Protein AF-A0A530LC83-F1 (afdb_monomer_lite)

Sequence (217 aa):
FNTGLHWAYGIDGPSQGHFYVDPFTGKLTKSKSSYEHPQPHACFIQGVQDDLVNEGGIMDLWVREARLFKYGSGTGSNFSFLRGEGEKLSGGGRSSGLMSFLKIGDRAAGAIKSGGTTRRAAKMVIVDADHPDIEEFIDWKVNEEQKVASLVTGSKIVKKHLEAIMKACINCEGNGDDCFDPAVNTALKREIKAAKKDAVPENYIYRVIQFAKQGYT

Structure (mmCIF, N/CA/C/O backbone):
data_AF-A0A530LC83-F1
#
_entry.id   AF-A0A530LC83-F1
#
loop_
_atom_site.group_PDB
_atom_site.id
_atom_site.type_symbol
_atom_site.label_atom_id
_atom_site.label_alt_id
_atom_site.label_comp_id
_atom_site.label_asym_id
_atom_site.label_entity_id
_atom_site.label_seq_id
_atom_site.pdbx_PDB_ins_code
_atom_site.Cartn_x
_atom_site.Cartn_y
_atom_site.Cartn_z
_atom_site.occupancy
_atom_site.B_iso_or_equiv
_atom_site.auth_seq_id
_atom_site.auth_comp_id
_atom_site.auth_asym_id
_atom_site.auth_atom_id
_atom_site.pdbx_PDB_model_num
ATOM 1 N N . PHE A 1 1 ? 4.556 -10.301 21.042 1.00 71.50 1 PHE A N 1
ATOM 2 C CA . PHE A 1 1 ? 3.713 -9.803 22.145 1.00 71.50 1 PHE A CA 1
ATOM 3 C C . PHE A 1 1 ? 4.605 -9.189 23.203 1.00 71.50 1 PHE A C 1
ATOM 5 O O . PHE A 1 1 ? 5.734 -9.641 23.353 1.00 71.50 1 PHE A O 1
ATOM 12 N N . ASN A 1 2 ? 4.130 -8.150 23.883 1.00 79.75 2 ASN A N 1
ATOM 13 C CA . ASN A 1 2 ? 4.883 -7.406 24.898 1.00 79.75 2 ASN A CA 1
ATOM 14 C C . ASN A 1 2 ? 4.634 -7.900 26.337 1.00 79.75 2 ASN A C 1
ATOM 16 O O . ASN A 1 2 ? 5.146 -7.309 27.287 1.00 79.75 2 ASN A O 1
ATOM 20 N N . THR A 1 3 ? 3.862 -8.976 26.509 1.00 86.50 3 THR A N 1
ATOM 21 C CA . THR A 1 3 ? 3.576 -9.596 27.806 1.00 86.50 3 THR A CA 1
ATOM 22 C C . THR A 1 3 ? 4.853 -10.040 28.515 1.00 86.50 3 THR A C 1
ATOM 24 O O . THR A 1 3 ? 5.697 -10.703 27.921 1.00 86.50 3 THR A O 1
ATOM 27 N N . GLY A 1 4 ? 4.989 -9.675 29.792 1.00 87.12 4 GLY A N 1
ATOM 28 C CA . GLY A 1 4 ? 6.118 -10.077 30.636 1.00 87.12 4 GLY A CA 1
ATOM 29 C C . GLY A 1 4 ? 7.404 -9.271 30.436 1.00 87.12 4 GLY A C 1
ATOM 30 O O . GLY A 1 4 ? 8.308 -9.409 31.252 1.00 87.12 4 GLY A O 1
ATOM 31 N N . LEU A 1 5 ? 7.493 -8.392 29.426 1.00 87.81 5 LEU A N 1
ATOM 32 C CA . LEU A 1 5 ? 8.716 -7.621 29.158 1.00 87.81 5 LEU A CA 1
ATOM 33 C C . LEU A 1 5 ? 9.088 -6.664 30.299 1.00 87.81 5 LEU A C 1
ATOM 35 O O . LEU A 1 5 ? 10.261 -6.569 30.652 1.00 87.81 5 LEU A O 1
ATOM 39 N N . HIS A 1 6 ? 8.102 -5.994 30.900 1.00 90.75 6 HIS A N 1
ATOM 40 C CA . HIS A 1 6 ? 8.331 -5.133 32.062 1.00 90.75 6 HIS A CA 1
ATOM 41 C C . HIS A 1 6 ? 8.827 -5.936 33.269 1.00 90.75 6 HIS A C 1
ATOM 43 O O . HIS A 1 6 ? 9.819 -5.577 33.890 1.00 90.75 6 HIS A O 1
ATOM 49 N N . TRP A 1 7 ? 8.181 -7.066 33.564 1.00 90.62 7 TRP A N 1
ATOM 50 C CA . TRP A 1 7 ? 8.532 -7.906 34.711 1.00 90.62 7 TRP A CA 1
ATOM 51 C C . TRP A 1 7 ? 9.900 -8.588 34.559 1.00 90.62 7 TRP A C 1
ATOM 53 O O . TRP A 1 7 ? 10.677 -8.613 35.506 1.00 90.62 7 TRP A O 1
ATOM 63 N N . ALA A 1 8 ? 10.210 -9.119 33.373 1.00 92.88 8 ALA A N 1
ATOM 64 C CA . ALA A 1 8 ? 11.437 -9.879 33.135 1.00 92.88 8 ALA A CA 1
ATOM 65 C C . ALA A 1 8 ? 12.664 -8.994 32.863 1.00 92.88 8 ALA A C 1
ATOM 67 O O . ALA A 1 8 ? 13.779 -9.377 33.210 1.00 92.88 8 ALA A O 1
ATOM 68 N N . TYR A 1 9 ? 12.473 -7.838 32.219 1.00 91.75 9 TYR A N 1
ATOM 69 C CA . TYR A 1 9 ? 13.575 -7.020 31.698 1.00 91.75 9 TYR A CA 1
ATOM 70 C C . TYR A 1 9 ? 13.528 -5.552 32.137 1.00 91.75 9 TYR A C 1
ATOM 72 O O . TYR A 1 9 ? 14.392 -4.780 31.731 1.00 91.75 9 TYR A O 1
ATOM 80 N N . GLY A 1 10 ? 12.525 -5.135 32.917 1.00 91.12 10 GLY A N 1
ATOM 81 C CA . GLY A 1 10 ? 12.360 -3.735 33.323 1.00 91.12 10 GLY A CA 1
ATOM 82 C C . GLY A 1 10 ? 12.049 -2.785 32.162 1.00 91.12 10 GLY A C 1
ATOM 83 O O . GLY A 1 10 ? 12.251 -1.580 32.285 1.00 91.12 10 GLY A O 1
ATOM 84 N N . ILE A 1 11 ? 11.599 -3.307 31.013 1.00 88.56 11 ILE A N 1
ATOM 85 C CA . ILE A 1 11 ? 11.256 -2.482 29.848 1.00 88.56 11 ILE A CA 1
ATOM 86 C C . ILE A 1 11 ? 9.992 -1.685 30.160 1.00 88.56 11 ILE A C 1
ATOM 88 O O . ILE A 1 11 ? 8.954 -2.273 30.460 1.00 88.56 11 ILE A O 1
ATOM 92 N N . ASP A 1 12 ? 10.068 -0.364 30.011 1.00 89.56 12 ASP A N 1
ATOM 93 C CA . ASP A 1 12 ? 8.958 0.549 30.267 1.00 89.56 12 ASP A CA 1
ATOM 94 C C . ASP A 1 12 ? 8.846 1.654 29.193 1.00 89.56 12 ASP A C 1
ATOM 96 O O . ASP A 1 12 ? 9.698 1.804 28.314 1.00 89.56 12 ASP A O 1
ATOM 100 N N . GLY A 1 13 ? 7.752 2.413 29.219 1.00 87.25 13 GLY A N 1
ATOM 101 C CA . GLY A 1 13 ? 7.520 3.552 28.342 1.00 87.25 13 GLY A CA 1
ATOM 102 C C . GLY A 1 13 ? 6.237 4.309 28.691 1.00 87.25 13 GLY A C 1
ATOM 103 O O . GLY A 1 13 ? 5.359 3.766 29.363 1.00 87.25 13 GLY A O 1
ATOM 104 N N . PRO A 1 14 ? 6.076 5.549 28.197 1.00 89.44 14 PRO A N 1
ATOM 105 C CA . PRO A 1 14 ? 4.926 6.386 28.532 1.00 89.44 14 PRO A CA 1
ATOM 106 C C . PRO A 1 14 ? 3.614 5.757 28.058 1.00 89.44 14 PRO A C 1
ATOM 108 O O . PRO A 1 14 ? 3.591 5.055 27.043 1.00 89.44 14 PRO A O 1
ATOM 111 N N . SER A 1 15 ? 2.507 6.055 28.742 1.00 87.44 15 SER A N 1
ATOM 112 C CA . SER A 1 15 ? 1.160 5.669 28.307 1.00 87.44 15 SER A CA 1
ATOM 113 C C . SER A 1 15 ? 0.895 6.040 26.845 1.00 87.44 15 SER A C 1
ATOM 115 O O . SER A 1 15 ? 1.196 7.145 26.397 1.00 87.44 15 SER A O 1
ATOM 117 N N . GLN A 1 16 ? 0.286 5.117 26.102 1.00 82.94 16 GLN A N 1
ATOM 118 C CA . GLN A 1 16 ? -0.086 5.297 24.691 1.00 82.94 16 GLN A CA 1
ATOM 119 C C . GLN A 1 16 ? -1.607 5.224 24.486 1.00 82.94 16 GLN A C 1
ATOM 121 O O . GLN A 1 16 ? -2.083 4.942 23.389 1.00 82.94 16 GLN A O 1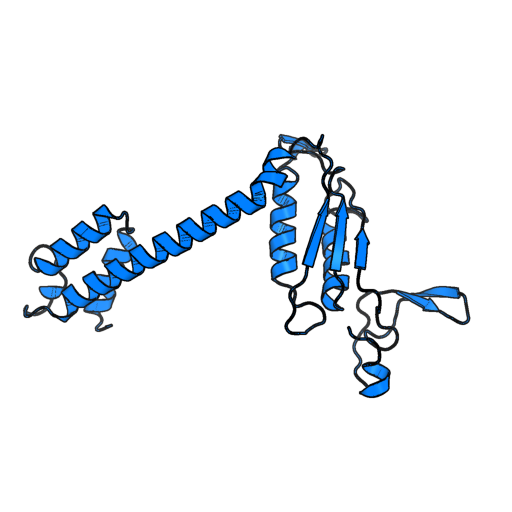
ATOM 126 N N . GLY A 1 17 ? -2.376 5.456 25.557 1.00 81.75 17 GLY A N 1
ATOM 127 C CA . GLY A 1 17 ? -3.837 5.518 25.487 1.00 81.75 17 GLY A CA 1
ATOM 128 C C . GLY A 1 17 ? -4.548 4.164 25.471 1.00 81.75 17 GLY A C 1
ATOM 129 O O . GLY A 1 17 ? -5.650 4.086 24.942 1.00 81.75 17 GLY A O 1
ATOM 130 N N . HIS A 1 18 ? -3.941 3.115 26.032 1.00 83.12 18 HIS A N 1
ATOM 131 C CA . HIS A 1 18 ? -4.631 1.852 26.307 1.00 83.12 18 HIS A CA 1
ATOM 132 C C . HIS A 1 18 ? -5.141 1.813 27.753 1.00 83.12 18 HIS A C 1
ATOM 134 O O . HIS A 1 18 ? -4.667 2.542 28.633 1.00 83.12 18 HIS A O 1
ATOM 140 N N . PHE A 1 19 ? -6.131 0.956 27.970 1.00 87.69 19 PHE A N 1
ATOM 141 C CA . PHE A 1 19 ? -6.829 0.792 29.234 1.00 87.69 19 PHE A CA 1
ATOM 142 C C . PHE A 1 19 ? -6.709 -0.653 29.704 1.00 87.69 19 PHE A C 1
ATOM 144 O O . PHE A 1 19 ? -6.559 -1.568 28.894 1.00 87.69 19 PHE A O 1
ATOM 151 N N . TYR A 1 20 ? -6.803 -0.841 31.012 1.00 89.62 20 TYR A N 1
ATOM 152 C CA . TYR A 1 20 ? -6.914 -2.141 31.654 1.00 89.62 20 TYR A CA 1
ATOM 153 C C . TYR A 1 20 ? -8.034 -2.081 32.692 1.00 89.62 20 TYR A C 1
ATOM 155 O O . TYR A 1 20 ? -8.427 -1.002 33.139 1.00 89.62 20 TYR A O 1
ATOM 163 N N . VAL A 1 21 ? -8.579 -3.236 33.055 1.00 91.19 21 VAL A N 1
ATOM 164 C CA . VAL A 1 21 ? -9.499 -3.327 34.189 1.00 91.19 21 VAL A CA 1
ATOM 165 C C . VAL A 1 21 ? -8.649 -3.533 35.431 1.00 91.19 21 VAL A C 1
ATOM 167 O O . VAL A 1 21 ? -7.901 -4.507 35.511 1.00 91.19 21 VAL A O 1
ATOM 170 N N . ASP A 1 22 ? -8.728 -2.597 36.372 1.00 90.62 22 ASP A N 1
ATOM 171 C CA . ASP A 1 22 ? -8.019 -2.714 37.639 1.00 90.62 22 ASP A CA 1
ATOM 172 C C . ASP A 1 22 ? -8.558 -3.937 38.409 1.00 90.62 22 ASP A C 1
ATOM 174 O O . ASP A 1 22 ? -9.767 -4.019 38.644 1.00 90.62 22 ASP A O 1
ATOM 178 N N . PRO A 1 23 ? -7.703 -4.907 38.782 1.00 90.38 23 PRO A N 1
ATOM 179 C CA . PRO A 1 23 ? -8.161 -6.188 39.315 1.00 90.38 23 PRO A CA 1
ATOM 180 C C . PRO A 1 23 ? -8.753 -6.086 40.727 1.00 90.38 23 PRO A C 1
ATOM 182 O O . PRO A 1 23 ? -9.439 -7.009 41.158 1.00 90.38 23 PRO A O 1
ATOM 185 N N . PHE A 1 24 ? -8.511 -4.988 41.448 1.00 94.44 24 PHE A N 1
ATOM 186 C CA . PHE A 1 24 ? -9.003 -4.791 42.812 1.00 94.44 24 PHE A CA 1
ATOM 187 C C . PHE A 1 24 ? -10.311 -4.001 42.839 1.00 94.44 24 PHE A C 1
ATOM 189 O O . PHE A 1 24 ? -11.187 -4.263 43.659 1.00 94.44 24 PHE A O 1
ATOM 196 N N . THR A 1 25 ? -10.453 -3.026 41.942 1.00 95.94 25 THR A N 1
ATOM 197 C CA . THR A 1 25 ? -11.610 -2.122 41.896 1.00 95.94 25 THR A CA 1
ATOM 198 C C . THR A 1 25 ? -12.609 -2.468 40.795 1.00 95.94 25 THR A C 1
ATOM 200 O O . THR A 1 25 ? -13.727 -1.956 40.814 1.00 95.94 25 THR A O 1
ATOM 203 N N . GLY A 1 26 ? -12.216 -3.283 39.811 1.00 94.69 26 GLY A N 1
ATOM 204 C CA . GLY A 1 26 ? -13.023 -3.612 38.634 1.00 94.69 26 GLY A CA 1
ATOM 205 C C . GLY A 1 26 ? -13.240 -2.436 37.676 1.00 94.69 26 GLY A C 1
ATOM 206 O O . GLY A 1 26 ? -14.038 -2.538 36.745 1.00 94.69 26 GLY A O 1
ATOM 207 N N . LYS A 1 27 ? -12.565 -1.299 37.888 1.00 95.56 27 LYS A N 1
ATOM 208 C CA . LYS A 1 27 ? -12.758 -0.087 37.085 1.00 95.56 27 LYS A CA 1
ATOM 209 C C . LYS A 1 27 ? -11.843 -0.079 35.868 1.00 95.56 27 LYS A C 1
ATOM 211 O O . LYS A 1 27 ? -10.647 -0.360 35.968 1.00 95.56 27 LYS A O 1
ATOM 216 N N . LEU A 1 28 ? -12.402 0.320 34.725 1.00 93.69 28 LEU A N 1
ATOM 217 C CA . LEU A 1 28 ? -11.626 0.610 33.525 1.00 93.69 28 LEU A CA 1
ATOM 218 C C . LEU A 1 28 ? -10.707 1.805 33.804 1.00 93.69 28 LEU A C 1
ATOM 220 O O . LEU A 1 28 ? -11.168 2.925 34.016 1.00 93.69 28 LEU A O 1
ATOM 224 N N . THR A 1 29 ? -9.406 1.554 33.803 1.00 93.12 29 THR A N 1
ATOM 225 C CA . THR A 1 29 ? -8.381 2.522 34.182 1.00 93.12 29 THR A CA 1
ATOM 226 C C . THR A 1 29 ? -7.417 2.719 33.024 1.00 93.12 29 THR A C 1
ATOM 228 O O . THR A 1 29 ? -6.998 1.769 32.359 1.00 93.12 29 THR A O 1
ATOM 231 N N . LYS A 1 30 ? -7.063 3.976 32.749 1.00 90.31 30 LYS A N 1
ATOM 232 C CA . LYS A 1 30 ? -6.050 4.297 31.742 1.00 90.31 30 LYS A CA 1
ATOM 233 C C . LYS A 1 30 ? -4.683 3.875 32.269 1.00 90.31 30 LYS A C 1
ATOM 235 O O . LYS A 1 30 ? -4.286 4.302 33.352 1.00 90.31 30 LYS A O 1
ATOM 240 N N . SER A 1 31 ? -3.952 3.078 31.496 1.00 89.75 31 SER A N 1
ATOM 241 C CA . SER A 1 31 ? -2.608 2.665 31.894 1.00 89.75 31 SER A CA 1
ATOM 242 C C . SER A 1 31 ? -1.667 3.865 31.954 1.00 89.75 31 SER A C 1
ATOM 244 O O . SER A 1 31 ? -1.717 4.741 31.084 1.00 89.75 31 SER A O 1
ATOM 246 N N . LYS A 1 32 ? -0.794 3.906 32.964 1.00 90.62 32 LYS A N 1
ATOM 247 C CA . LYS A 1 32 ? 0.274 4.914 33.091 1.00 90.62 32 LYS A CA 1
ATOM 248 C C . LYS A 1 32 ? 1.525 4.524 32.291 1.00 90.62 32 LYS A C 1
ATOM 250 O O . LYS A 1 32 ? 2.232 5.410 31.814 1.00 90.62 32 LYS A O 1
ATOM 255 N N . SER A 1 33 ? 1.725 3.223 32.083 1.00 89.31 33 SER A N 1
ATOM 256 C CA . SER A 1 33 ? 2.877 2.604 31.418 1.00 89.31 33 SER A CA 1
ATOM 257 C C . SER A 1 33 ? 2.462 1.860 30.140 1.00 89.31 33 SER A C 1
ATOM 259 O O . SER A 1 33 ? 1.333 1.399 30.006 1.00 89.31 33 SER A O 1
ATOM 261 N N . SER A 1 34 ? 3.379 1.727 29.181 1.00 87.25 34 SER A N 1
ATOM 262 C CA . SER A 1 34 ? 3.206 0.900 27.976 1.00 87.25 34 SER A CA 1
ATOM 263 C C . SER A 1 34 ? 3.385 -0.607 28.177 1.00 87.25 34 SER A C 1
ATOM 265 O O . SER A 1 34 ? 3.012 -1.370 27.283 1.00 87.25 34 SER A O 1
ATOM 267 N N . TYR A 1 35 ? 3.985 -1.036 29.287 1.00 88.56 35 TYR A N 1
ATOM 268 C CA . TYR A 1 35 ? 4.476 -2.409 29.440 1.00 88.56 35 TYR A CA 1
ATOM 269 C C . TYR A 1 35 ? 4.117 -3.062 30.776 1.00 88.56 35 TYR A C 1
ATOM 271 O O . TYR A 1 35 ? 4.167 -4.288 30.855 1.00 88.56 35 TYR A O 1
ATOM 279 N N . GLU A 1 36 ? 3.726 -2.287 31.791 1.00 89.50 36 GLU A N 1
ATOM 280 C CA . GLU A 1 36 ? 3.281 -2.812 33.090 1.00 89.50 36 GLU A CA 1
ATOM 281 C C . GLU A 1 36 ? 1.953 -3.581 32.973 1.00 89.50 36 GLU A C 1
ATOM 283 O O . GLU A 1 36 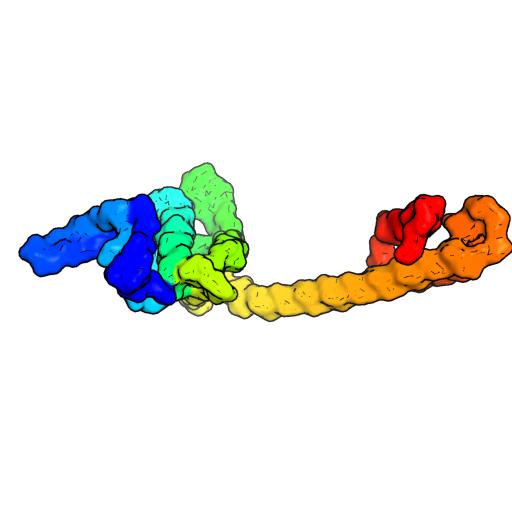? 1.810 -4.679 33.508 1.00 89.50 36 GLU A O 1
ATOM 288 N N . HIS A 1 37 ? 1.019 -3.053 32.175 1.00 88.19 37 HIS A N 1
ATOM 289 C CA . HIS A 1 37 ? -0.250 -3.699 31.824 1.00 88.19 37 HIS A CA 1
ATOM 290 C C . HIS A 1 37 ? -0.340 -3.904 30.304 1.00 88.19 37 HIS A C 1
ATOM 292 O O . HIS A 1 37 ? -1.087 -3.202 29.616 1.00 88.19 37 HIS A O 1
ATOM 298 N N . PRO A 1 38 ? 0.461 -4.833 29.750 1.00 84.06 38 PRO A N 1
ATOM 299 C CA . PRO A 1 38 ? 0.554 -5.037 28.314 1.00 84.06 38 PRO A CA 1
ATOM 300 C C . PRO A 1 38 ? -0.747 -5.626 27.771 1.00 84.06 38 PRO A C 1
ATOM 302 O O . PRO A 1 38 ? -1.508 -6.260 28.496 1.00 84.06 38 PRO A O 1
ATOM 305 N N . GLN A 1 39 ? -0.977 -5.461 26.472 1.00 81.56 39 GLN A N 1
ATOM 306 C CA . GLN A 1 39 ? -2.133 -6.011 25.775 1.00 81.56 39 GLN A CA 1
ATOM 307 C C . GLN A 1 39 ? -1.783 -7.438 25.278 1.00 81.56 39 GLN A C 1
ATOM 309 O O . GLN A 1 39 ? -0.930 -7.568 24.403 1.00 81.56 39 GLN A O 1
ATOM 314 N N . PRO A 1 40 ? -2.388 -8.520 25.821 1.00 84.94 40 PRO A N 1
ATOM 315 C CA . PRO A 1 40 ? -1.966 -9.897 25.518 1.00 84.94 40 PRO A CA 1
ATOM 316 C C . PRO A 1 40 ? -2.812 -10.607 24.443 1.00 84.94 40 PRO A C 1
ATOM 318 O O . PRO A 1 40 ? -2.508 -11.734 24.064 1.00 84.94 40 PRO A O 1
ATOM 321 N N . HIS A 1 41 ? -3.899 -9.995 23.974 1.00 87.19 41 HIS A N 1
ATOM 322 C CA . HIS A 1 41 ? -4.847 -10.609 23.038 1.00 87.19 41 HIS A CA 1
ATOM 323 C C . HIS A 1 41 ? -4.396 -10.401 21.595 1.00 87.19 41 HIS A C 1
ATOM 325 O O . HIS A 1 41 ? -4.124 -9.274 21.195 1.00 87.19 41 HIS A O 1
ATOM 331 N N . ALA A 1 42 ? -4.395 -11.468 20.802 1.00 87.69 42 ALA A N 1
ATOM 332 C CA . ALA A 1 42 ? -3.910 -11.432 19.427 1.00 87.69 42 ALA A CA 1
ATOM 333 C C . ALA A 1 42 ? -4.902 -10.837 18.416 1.00 87.69 42 ALA A C 1
ATOM 335 O O . ALA A 1 42 ? -4.467 -10.259 17.422 1.00 87.69 42 ALA A O 1
ATOM 336 N N . CYS A 1 43 ? -6.208 -10.999 18.641 1.00 92.44 43 CYS A N 1
ATOM 337 C CA . CYS A 1 43 ? -7.243 -10.721 17.644 1.00 92.44 43 CYS A CA 1
ATOM 338 C C . CYS A 1 43 ? -8.256 -9.705 18.165 1.00 92.44 43 CYS A C 1
ATOM 340 O O . CYS A 1 43 ? -8.751 -9.842 19.283 1.00 92.44 43 CYS A O 1
ATOM 342 N N . PHE A 1 44 ? -8.603 -8.735 17.322 1.00 93.00 44 PHE A N 1
ATOM 343 C CA . PHE A 1 44 ? -9.604 -7.717 17.617 1.00 93.00 44 PHE A CA 1
ATOM 344 C C . PHE A 1 44 ? -10.583 -7.561 16.466 1.00 93.00 44 PHE A C 1
ATOM 346 O O . PHE A 1 44 ? -10.169 -7.450 15.316 1.00 93.00 44 PHE A O 1
ATOM 353 N N . ILE A 1 45 ? -11.872 -7.501 16.789 1.00 94.50 45 ILE A N 1
ATOM 354 C CA . ILE A 1 45 ? -12.933 -7.174 15.838 1.00 94.50 45 ILE A CA 1
ATOM 355 C C . ILE A 1 45 ? -13.429 -5.774 16.185 1.00 94.50 45 ILE A C 1
ATOM 357 O O . ILE A 1 45 ? -13.786 -5.505 17.331 1.00 94.50 45 ILE A O 1
ATOM 361 N N . GLN A 1 46 ? -13.403 -4.872 15.212 1.00 93.31 46 GLN A N 1
ATOM 362 C CA . GLN A 1 46 ? -13.750 -3.469 15.393 1.00 93.31 46 GLN A CA 1
ATOM 363 C C . GLN A 1 46 ? -14.871 -3.059 14.443 1.00 93.31 46 GLN A C 1
ATOM 365 O O . GLN A 1 46 ? -14.892 -3.468 13.284 1.00 93.31 46 GLN A O 1
ATOM 370 N N . GLY A 1 47 ? -15.775 -2.217 14.939 1.00 92.56 47 GLY A N 1
ATOM 371 C CA . GLY A 1 47 ? -16.763 -1.523 14.118 1.00 92.56 47 GLY A CA 1
ATOM 372 C C . GLY A 1 47 ? -16.236 -0.189 13.588 1.00 92.56 47 GLY A C 1
ATOM 373 O O . GLY A 1 47 ? -15.372 0.447 14.216 1.00 92.56 47 GLY A O 1
ATOM 374 N N . VAL A 1 48 ? -16.795 0.220 12.453 1.00 96.12 48 VAL A N 1
ATOM 375 C CA . VAL A 1 48 ? -16.626 1.539 11.842 1.00 96.12 48 VAL A CA 1
ATOM 376 C C . VAL A 1 48 ? -17.990 2.081 11.434 1.00 96.12 48 VAL A C 1
ATOM 378 O O . VAL A 1 48 ? -18.840 1.336 10.950 1.00 96.12 48 VAL A O 1
ATOM 381 N N . GLN A 1 49 ? -18.200 3.365 11.687 1.00 96.31 49 GLN A N 1
ATOM 382 C CA . GLN A 1 49 ? -19.373 4.110 11.251 1.00 96.31 49 GLN A CA 1
ATOM 383 C C . GLN A 1 49 ? -19.054 4.881 9.969 1.00 96.31 49 GLN A C 1
ATOM 385 O O . GLN A 1 49 ? -17.894 5.211 9.713 1.00 96.31 49 GLN A O 1
ATOM 390 N N . ASP A 1 50 ? -20.089 5.205 9.194 1.00 96.38 50 ASP A N 1
ATOM 391 C CA . ASP A 1 50 ? -20.003 6.049 7.996 1.00 96.38 50 ASP A CA 1
ATOM 392 C C . ASP A 1 50 ? -19.828 7.537 8.342 1.00 96.38 50 ASP A C 1
ATOM 394 O O . ASP A 1 50 ? -20.645 8.405 8.029 1.00 96.38 50 ASP A O 1
ATOM 398 N N . ASP A 1 51 ? -18.731 7.805 9.043 1.00 95.50 51 ASP A N 1
ATOM 399 C CA . ASP A 1 51 ? -18.272 9.108 9.493 1.00 95.50 51 ASP A CA 1
ATOM 400 C C . ASP A 1 51 ? -16.755 9.196 9.302 1.00 95.50 51 ASP A C 1
ATOM 402 O O . ASP A 1 51 ? -16.022 8.233 9.532 1.00 95.50 51 ASP A O 1
ATOM 406 N N . LEU A 1 52 ? -16.258 10.353 8.870 1.00 94.19 52 LEU A N 1
ATOM 407 C CA . LEU A 1 52 ? -14.842 10.511 8.573 1.00 94.19 52 LEU A CA 1
ATOM 408 C C . LEU A 1 52 ? -13.974 10.632 9.835 1.00 94.19 52 LEU A C 1
ATOM 410 O O . LEU A 1 52 ? -12.943 9.966 9.916 1.00 94.19 52 LEU A O 1
ATOM 414 N N . VAL A 1 53 ? -14.339 11.495 10.790 1.00 94.69 53 VAL A N 1
ATOM 415 C CA . VAL A 1 53 ? -13.417 11.980 11.844 1.00 94.69 53 VAL A CA 1
ATOM 416 C C . VAL A 1 53 ? -13.942 11.853 13.270 1.00 94.69 53 VAL A C 1
ATOM 418 O O . VAL A 1 53 ? -13.150 11.990 14.203 1.00 94.69 53 VAL A O 1
ATOM 421 N N . ASN A 1 54 ? -15.237 11.609 13.460 1.00 94.56 54 ASN A N 1
ATOM 422 C CA . ASN A 1 54 ? -15.815 11.456 14.789 1.00 94.56 54 ASN A CA 1
ATOM 423 C C . ASN A 1 54 ? -15.450 10.097 15.406 1.00 94.56 54 ASN A C 1
ATOM 425 O O . ASN A 1 54 ? -14.906 9.202 14.751 1.00 94.56 54 ASN A O 1
ATOM 429 N N . GLU A 1 55 ? -15.733 9.951 16.700 1.00 93.69 55 GLU A 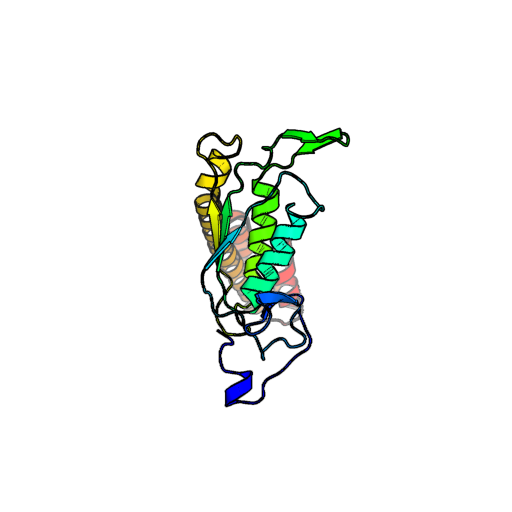N 1
ATOM 430 C CA . GLU A 1 55 ? -15.508 8.704 17.430 1.00 93.69 55 GLU A CA 1
ATOM 431 C C . GLU A 1 55 ? -16.248 7.538 16.759 1.00 93.69 55 GLU A C 1
ATOM 433 O O . GLU A 1 55 ? -17.428 7.642 16.434 1.00 93.69 55 GLU A O 1
ATOM 438 N N . GLY A 1 56 ? -15.545 6.428 16.520 1.00 93.31 56 GLY A N 1
ATOM 439 C CA . GLY A 1 56 ? -16.097 5.293 15.779 1.00 93.31 56 GLY A CA 1
ATOM 440 C C . GLY A 1 56 ? -16.072 5.442 14.252 1.00 93.31 56 GLY A C 1
ATOM 441 O O . GLY A 1 56 ? -16.344 4.456 13.567 1.00 93.31 56 GLY A O 1
ATOM 442 N N . GLY A 1 57 ? -15.694 6.605 13.716 1.00 96.38 57 GLY A N 1
ATOM 443 C CA . GLY A 1 57 ? -15.514 6.847 12.284 1.00 96.38 57 GLY A CA 1
ATOM 444 C C . GLY A 1 57 ? -14.239 6.229 11.694 1.00 96.38 57 GLY A C 1
ATOM 445 O O . GLY A 1 57 ? -13.483 5.509 12.358 1.00 96.38 57 GLY A O 1
ATOM 446 N N . ILE A 1 58 ? -13.982 6.527 10.420 1.00 96.44 58 ILE A N 1
ATOM 447 C CA . ILE A 1 58 ? -12.909 5.939 9.604 1.00 96.44 58 ILE A CA 1
ATOM 448 C C . ILE A 1 58 ? -11.521 6.301 10.148 1.00 96.44 58 ILE A C 1
ATOM 450 O O . ILE A 1 58 ? -10.684 5.418 10.348 1.00 96.44 58 ILE A O 1
ATOM 454 N N . MET A 1 59 ? -11.262 7.583 10.420 1.00 95.69 59 MET A N 1
ATOM 455 C CA . MET A 1 59 ? -9.948 8.020 10.909 1.00 95.69 59 MET A CA 1
ATOM 456 C C . MET A 1 59 ? -9.694 7.551 12.344 1.00 95.69 59 MET A C 1
ATOM 458 O O . MET A 1 59 ? -8.575 7.155 12.678 1.00 95.69 59 MET A O 1
ATOM 462 N N . ASP A 1 60 ? -10.733 7.529 13.183 1.00 95.31 60 ASP A N 1
ATOM 463 C CA . ASP A 1 60 ? -10.637 6.976 14.533 1.00 95.31 60 ASP A CA 1
ATOM 464 C C . ASP A 1 60 ? -10.346 5.466 14.506 1.00 95.31 60 ASP A C 1
ATOM 466 O O . ASP A 1 60 ? -9.488 4.993 15.257 1.00 95.31 60 ASP A O 1
ATOM 470 N N . LEU A 1 61 ? -10.972 4.702 13.596 1.00 95.12 61 LEU A N 1
ATOM 471 C CA . LEU A 1 61 ? -10.629 3.293 13.390 1.00 95.12 61 LEU A CA 1
ATOM 472 C C . LEU A 1 61 ? -9.124 3.131 13.155 1.00 95.12 61 LEU A C 1
ATOM 474 O O . LEU A 1 61 ? -8.501 2.326 13.841 1.00 95.12 61 LEU A O 1
ATOM 478 N N . TRP A 1 62 ? -8.516 3.908 12.260 1.00 94.25 62 TRP A N 1
ATOM 479 C CA . TRP A 1 62 ? -7.087 3.759 11.963 1.00 94.25 62 TRP A CA 1
ATOM 480 C C . TRP A 1 62 ? -6.192 4.110 13.150 1.00 94.25 62 TRP A C 1
ATOM 482 O O . TRP A 1 62 ? -5.176 3.449 13.367 1.00 94.25 62 TRP A O 1
ATOM 492 N N . VAL A 1 63 ? -6.574 5.101 13.962 1.00 92.50 63 VAL A N 1
ATOM 493 C CA . VAL A 1 63 ? -5.872 5.408 15.217 1.00 92.50 63 VAL A CA 1
ATOM 494 C C . VAL A 1 63 ? -5.964 4.227 16.186 1.00 92.50 63 VAL A C 1
ATOM 496 O O . VAL A 1 63 ? -4.953 3.837 16.782 1.00 92.50 63 VAL A O 1
ATOM 499 N N . ARG A 1 64 ? -7.154 3.630 16.337 1.00 91.81 64 ARG A N 1
ATOM 500 C CA . ARG A 1 64 ? -7.365 2.445 17.180 1.00 91.81 64 ARG A CA 1
ATOM 501 C C . ARG A 1 64 ? -6.551 1.249 16.671 1.00 91.81 64 ARG A C 1
ATOM 503 O O . ARG A 1 64 ? -5.835 0.631 17.456 1.00 91.81 64 ARG A O 1
ATOM 510 N N . GLU A 1 65 ? -6.583 0.972 15.372 1.00 92.94 65 GLU A N 1
ATOM 511 C CA . GLU A 1 65 ? -5.838 -0.123 14.743 1.00 92.94 65 GLU A CA 1
ATOM 512 C C . GLU A 1 65 ? -4.324 0.057 14.857 1.00 92.94 65 GLU A C 1
ATOM 514 O O . GLU A 1 65 ? -3.617 -0.885 15.210 1.00 92.94 65 GLU A O 1
ATOM 519 N N . ALA A 1 66 ? -3.810 1.273 14.653 1.00 91.25 66 ALA A N 1
ATOM 520 C CA . ALA A 1 66 ? -2.385 1.555 14.786 1.00 91.25 66 ALA A CA 1
ATOM 521 C C . ALA A 1 66 ? -1.860 1.239 16.195 1.00 91.25 66 ALA A C 1
ATOM 523 O O . ALA A 1 66 ? -0.759 0.698 16.341 1.00 91.25 66 ALA A O 1
ATOM 524 N N . ARG A 1 67 ? -2.657 1.521 17.238 1.00 88.94 67 ARG A N 1
ATOM 525 C CA . ARG A 1 67 ? -2.323 1.136 18.619 1.00 88.94 67 ARG A CA 1
ATOM 526 C C . ARG A 1 67 ? -2.264 -0.384 18.773 1.00 88.94 67 ARG A C 1
ATOM 528 O O . ARG A 1 67 ? -1.326 -0.880 19.388 1.00 88.94 67 ARG A O 1
ATOM 535 N N . LEU A 1 68 ? -3.213 -1.120 18.198 1.00 90.12 68 LEU A N 1
ATOM 536 C CA . LEU A 1 68 ? -3.241 -2.585 18.263 1.00 90.12 68 LEU A CA 1
ATOM 537 C C . LEU A 1 68 ? -2.063 -3.217 17.509 1.00 90.12 68 LEU A C 1
ATOM 539 O O . LEU A 1 68 ? -1.350 -4.057 18.063 1.00 90.12 68 LEU A O 1
ATOM 543 N N . PHE A 1 69 ? -1.785 -2.746 16.292 1.00 90.50 69 PHE A N 1
ATOM 544 C CA . PHE A 1 69 ? -0.643 -3.198 15.503 1.00 90.50 69 PHE A CA 1
ATOM 545 C C . PHE A 1 69 ? 0.679 -2.934 16.226 1.00 90.50 69 PHE A C 1
ATOM 547 O O . PHE A 1 69 ? 1.522 -3.828 16.303 1.00 90.50 69 PHE A O 1
ATOM 554 N N . LYS A 1 70 ? 0.857 -1.751 16.831 1.00 86.56 70 LYS A N 1
ATOM 555 C CA . LYS A 1 70 ? 2.067 -1.406 17.596 1.00 86.56 70 LYS A CA 1
ATOM 556 C C . LYS A 1 70 ? 2.414 -2.454 18.658 1.00 86.56 70 LYS A C 1
ATOM 558 O O . LYS A 1 70 ? 3.597 -2.718 18.857 1.00 86.56 70 LYS A O 1
ATOM 563 N N . TYR A 1 71 ? 1.418 -3.074 19.291 1.00 84.31 71 TYR A N 1
ATOM 564 C CA . TYR A 1 71 ? 1.624 -4.067 20.353 1.00 84.31 71 TYR A CA 1
ATOM 565 C C . TYR A 1 71 ? 1.558 -5.530 19.894 1.00 84.31 71 TYR A C 1
ATOM 567 O O . TYR A 1 71 ? 1.785 -6.438 20.694 1.00 84.31 71 TYR A O 1
ATOM 575 N N . GLY A 1 72 ? 1.397 -5.772 18.591 1.00 87.38 72 GLY A N 1
ATOM 576 C CA . GLY A 1 72 ? 1.547 -7.106 18.005 1.00 87.38 72 GLY A CA 1
ATOM 577 C C . GLY A 1 72 ? 0.243 -7.779 17.595 1.00 87.38 72 GLY A C 1
ATOM 578 O O . GLY A 1 72 ? 0.272 -8.956 17.233 1.00 87.38 72 GLY A O 1
ATOM 579 N N . SER A 1 73 ? -0.876 -7.063 17.653 1.00 88.94 73 SER A N 1
ATOM 580 C CA . SER A 1 73 ? -2.212 -7.641 17.499 1.00 88.94 73 SER A CA 1
ATOM 581 C C . SER A 1 73 ? -2.756 -7.393 16.100 1.00 88.94 73 SER A C 1
ATOM 583 O O . SER A 1 73 ? -2.449 -6.377 15.485 1.00 88.94 73 SER A O 1
ATOM 585 N N . GLY A 1 74 ? -3.520 -8.345 15.569 1.00 91.94 74 GLY A N 1
ATOM 586 C CA . GLY A 1 74 ? -4.224 -8.220 14.296 1.00 91.94 74 GLY A CA 1
ATOM 587 C C . GLY A 1 74 ? -5.633 -7.669 14.490 1.00 91.94 74 GLY A C 1
ATOM 588 O O . GLY A 1 74 ? -6.232 -7.825 15.560 1.00 91.94 74 GLY A O 1
ATOM 589 N N . THR A 1 75 ? -6.172 -7.051 13.444 1.00 94.44 75 THR A N 1
ATOM 590 C CA . THR A 1 75 ? -7.503 -6.435 13.480 1.00 94.44 75 THR A CA 1
ATOM 591 C C . THR A 1 75 ? -8.376 -6.951 12.344 1.00 94.44 75 THR A C 1
ATOM 593 O O . THR A 1 75 ? -7.900 -7.256 11.250 1.00 94.44 75 THR A O 1
ATOM 596 N N . GLY A 1 76 ? -9.670 -7.066 12.612 1.00 96.00 76 GLY A N 1
ATOM 597 C CA . GLY A 1 76 ? -10.725 -7.301 11.639 1.00 96.00 76 GLY A CA 1
ATOM 598 C C . GLY A 1 76 ? -11.768 -6.198 11.760 1.00 96.00 76 GLY A C 1
ATOM 599 O O . GLY A 1 76 ? -12.096 -5.787 12.873 1.00 96.00 76 GLY A O 1
ATOM 600 N N . SER A 1 77 ? -12.293 -5.698 10.646 1.00 95.75 77 SER A N 1
ATOM 601 C CA . SER A 1 77 ? -13.401 -4.735 10.687 1.00 95.75 77 SER A CA 1
ATOM 602 C C . SER A 1 77 ? -14.383 -4.977 9.558 1.00 95.75 77 SER A C 1
ATOM 604 O O . SER A 1 77 ? -13.960 -5.297 8.446 1.00 95.75 77 SER A O 1
ATOM 606 N N . ASN A 1 78 ? -15.670 -4.807 9.855 1.00 95.69 78 ASN A N 1
ATOM 607 C CA . ASN A 1 78 ? -16.729 -4.822 8.856 1.00 95.69 78 ASN A CA 1
ATOM 608 C C . ASN A 1 78 ? -16.959 -3.394 8.338 1.00 95.69 78 ASN A C 1
ATOM 610 O O . ASN A 1 78 ? -17.224 -2.496 9.134 1.00 95.69 78 ASN A O 1
ATOM 614 N N . PHE A 1 79 ? -16.814 -3.209 7.029 1.00 96.88 79 PHE A N 1
ATOM 615 C CA . PHE A 1 79 ? -16.921 -1.938 6.322 1.00 96.88 79 PHE A CA 1
ATOM 616 C C . PHE A 1 79 ? -18.235 -1.764 5.545 1.00 96.88 79 PHE A C 1
ATOM 618 O O . PHE A 1 79 ? -18.412 -0.720 4.927 1.00 96.88 79 PHE A O 1
ATOM 625 N N . SER A 1 80 ? -19.169 -2.717 5.616 1.00 96.06 80 SER A N 1
ATOM 626 C CA . SER A 1 80 ? -20.444 -2.687 4.878 1.00 96.06 80 SER A CA 1
ATOM 627 C C . SER A 1 80 ? -21.326 -1.475 5.172 1.00 96.06 80 SER A C 1
ATOM 629 O O . SER A 1 80 ? -22.234 -1.181 4.408 1.00 96.06 80 SER A O 1
ATOM 631 N N . PHE A 1 81 ? -21.091 -0.778 6.286 1.00 94.69 81 PHE A N 1
ATOM 632 C CA . PHE A 1 81 ? -21.839 0.428 6.633 1.00 94.69 81 PHE A CA 1
ATOM 633 C C . PHE A 1 81 ? -21.354 1.683 5.909 1.00 94.69 81 PHE A C 1
ATOM 635 O O . PHE A 1 81 ? -22.058 2.687 5.959 1.00 94.69 81 PHE A O 1
ATOM 642 N N . LEU A 1 82 ? -20.164 1.667 5.299 1.00 96.56 82 LEU A N 1
ATOM 643 C CA . LEU A 1 82 ? -19.695 2.822 4.542 1.00 96.56 82 LEU A CA 1
ATOM 644 C C . LEU A 1 82 ? -20.524 2.987 3.274 1.00 96.56 82 LEU A C 1
ATOM 646 O O . LEU A 1 82 ? -20.921 2.017 2.645 1.00 96.56 82 LEU A O 1
ATOM 650 N N . ARG A 1 83 ? -20.758 4.237 2.885 1.00 97.00 83 ARG A N 1
ATOM 651 C CA . ARG A 1 83 ? -21.416 4.528 1.611 1.00 97.00 83 ARG A CA 1
ATOM 652 C C . ARG A 1 83 ? -20.504 4.199 0.423 1.00 97.00 83 ARG A C 1
ATOM 654 O O . ARG A 1 83 ? -19.293 4.455 0.472 1.00 97.00 83 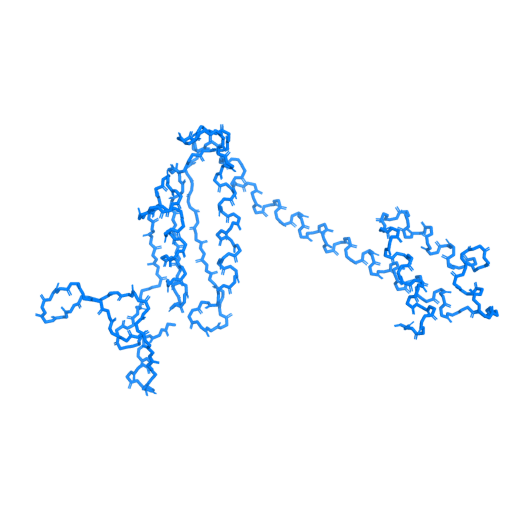ARG A O 1
ATOM 661 N N . GLY A 1 84 ? -21.106 3.733 -0.663 1.00 97.38 84 GLY A N 1
ATOM 662 C CA . GLY A 1 84 ? -20.431 3.408 -1.912 1.00 97.38 84 GLY A CA 1
ATOM 663 C C . GLY A 1 84 ? -19.919 4.616 -2.689 1.00 97.38 84 GLY A C 1
ATOM 664 O O . GLY A 1 84 ? -20.142 5.784 -2.336 1.00 97.38 84 GLY A O 1
ATOM 665 N N . GLU A 1 85 ? -19.213 4.333 -3.777 1.00 97.44 85 GLU A N 1
ATOM 666 C CA . GLU A 1 85 ? -18.726 5.344 -4.703 1.00 97.44 85 GLU A CA 1
ATOM 667 C C . GLU A 1 85 ? -19.892 6.123 -5.329 1.00 97.44 85 GLU A C 1
ATOM 669 O O . GLU A 1 85 ? -20.922 5.588 -5.736 1.00 97.44 85 GLU A O 1
ATOM 674 N N . GLY A 1 86 ? -19.753 7.447 -5.393 1.00 96.50 86 GLY A N 1
ATOM 675 C CA . GLY A 1 86 ? -20.756 8.297 -6.022 1.00 96.50 86 GLY A CA 1
ATOM 676 C C . GLY A 1 86 ? -21.985 8.605 -5.158 1.00 96.50 86 GLY A C 1
ATOM 677 O O . GLY A 1 86 ? -22.809 9.420 -5.590 1.00 96.50 86 GLY A O 1
ATOM 678 N N . GLU A 1 87 ? -22.116 8.036 -3.959 1.00 96.94 87 GLU A N 1
ATOM 679 C CA . GLU A 1 87 ? -23.189 8.378 -3.020 1.00 96.94 87 GLU A CA 1
ATOM 680 C C . GLU A 1 87 ? -23.052 9.802 -2.463 1.00 96.94 87 GLU A C 1
ATOM 682 O O . GLU A 1 87 ? -21.970 10.392 -2.449 1.00 96.94 87 GLU A O 1
ATOM 687 N N . LYS A 1 88 ? -24.163 10.399 -2.018 1.00 96.31 88 LYS A N 1
ATOM 688 C CA . LYS A 1 88 ? -24.190 11.806 -1.587 1.00 96.31 88 LYS A CA 1
ATOM 689 C C . LYS A 1 88 ? -23.468 12.007 -0.255 1.00 96.31 88 LYS A C 1
ATOM 691 O O . LYS A 1 88 ? -23.582 11.194 0.660 1.00 96.31 88 LYS A O 1
ATOM 696 N N . LEU A 1 89 ? -22.793 13.146 -0.117 1.00 95.44 89 LEU A N 1
ATOM 697 C CA . LEU A 1 89 ? -22.221 13.616 1.148 1.00 95.44 89 LEU A CA 1
ATOM 698 C C . LEU A 1 89 ? -23.107 14.691 1.788 1.00 95.44 89 LEU A C 1
ATOM 700 O O . LEU A 1 89 ? -23.742 15.478 1.085 1.00 95.44 89 LEU A O 1
ATOM 704 N N . SER A 1 90 ? -23.116 14.756 3.122 1.00 89.06 90 SER A N 1
ATOM 705 C CA . SER A 1 90 ? -23.896 15.748 3.882 1.00 89.06 90 SER A CA 1
ATOM 706 C C . SER A 1 90 ? -23.451 17.189 3.606 1.00 89.06 90 SER A C 1
ATOM 708 O O . SER A 1 90 ? -24.287 18.083 3.528 1.00 89.06 90 SER A O 1
ATOM 710 N N . GLY A 1 91 ? -22.149 17.408 3.396 1.00 86.94 91 GLY A N 1
ATOM 711 C CA . GLY A 1 91 ? -21.565 18.706 3.036 1.00 86.94 91 GLY A CA 1
ATOM 712 C C . GLY A 1 91 ? -21.624 19.056 1.543 1.00 86.94 91 GLY A C 1
ATOM 713 O O . GLY A 1 91 ? -21.047 20.062 1.138 1.00 86.94 91 GLY A O 1
ATOM 714 N N . GLY A 1 92 ? -22.290 18.238 0.720 1.00 91.06 92 GLY A N 1
ATOM 715 C CA . GLY A 1 92 ? -22.274 18.350 -0.738 1.00 91.06 92 GLY A CA 1
ATOM 716 C C . GLY A 1 92 ? -21.138 17.555 -1.393 1.00 91.06 92 GLY A C 1
ATOM 717 O O . GLY A 1 92 ? -20.155 17.182 -0.758 1.00 91.06 92 GLY A O 1
ATOM 718 N N . GLY A 1 93 ? -21.295 17.262 -2.684 1.00 95.00 93 GLY A N 1
ATOM 719 C CA . GLY A 1 93 ? -20.384 16.386 -3.424 1.00 95.00 93 GLY A CA 1
ATOM 720 C C . GLY A 1 93 ? -20.760 14.905 -3.335 1.00 95.00 93 GLY A C 1
ATOM 721 O O . GLY A 1 93 ? -21.889 14.547 -2.981 1.00 95.00 93 GLY A O 1
ATOM 722 N N . ARG A 1 94 ? -19.814 14.048 -3.727 1.00 96.75 94 ARG A N 1
ATOM 723 C CA . ARG A 1 94 ? -20.004 12.600 -3.865 1.00 96.75 94 ARG A CA 1
ATOM 724 C C . ARG A 1 94 ? -18.872 11.845 -3.172 1.00 96.75 94 ARG A C 1
ATOM 726 O O . ARG A 1 94 ? -17.735 12.311 -3.175 1.00 96.75 94 ARG A O 1
ATOM 733 N N . SER A 1 95 ? -19.201 10.704 -2.582 1.00 96.12 95 SER A N 1
ATOM 734 C CA . SER A 1 95 ? -18.255 9.790 -1.949 1.00 96.12 95 SER A CA 1
ATOM 735 C C . SER A 1 95 ? -17.254 9.240 -2.965 1.00 96.12 95 SER A C 1
ATOM 737 O O . SER A 1 95 ? -17.625 8.932 -4.097 1.00 96.12 95 SER A O 1
ATOM 739 N N . SER A 1 96 ? -16.001 9.074 -2.542 1.00 95.12 96 SER A N 1
ATOM 740 C CA . SER A 1 96 ? -14.962 8.344 -3.281 1.00 95.12 96 SER A CA 1
ATOM 741 C C . SER A 1 96 ? -15.039 6.822 -3.091 1.00 95.12 96 SER A C 1
ATOM 743 O O . SER A 1 96 ? -14.133 6.106 -3.516 1.00 95.12 96 SER A O 1
ATOM 745 N N . GLY A 1 97 ? -16.082 6.345 -2.408 1.00 95.88 97 GLY A N 1
ATOM 746 C CA . GLY A 1 97 ? -16.340 4.933 -2.154 1.00 95.88 97 GLY A CA 1
ATOM 747 C C . GLY A 1 97 ? -15.429 4.309 -1.105 1.00 95.88 97 GLY A C 1
ATOM 748 O O . GLY A 1 97 ? -14.394 4.860 -0.704 1.00 95.88 97 GLY A O 1
ATOM 749 N N . LEU A 1 98 ? -15.808 3.109 -0.683 1.00 95.56 98 LEU A N 1
ATOM 750 C CA . LEU A 1 98 ? -15.112 2.286 0.298 1.00 95.56 98 LEU A CA 1
ATOM 751 C C . LEU A 1 98 ? -13.644 2.061 -0.089 1.00 95.56 98 LEU A C 1
ATOM 753 O O . LEU A 1 98 ? -12.733 2.211 0.733 1.00 95.56 98 LEU A O 1
ATOM 757 N N . MET A 1 99 ? -13.399 1.745 -1.363 1.00 96.50 99 MET A N 1
ATOM 758 C CA . MET A 1 99 ? -12.073 1.365 -1.855 1.00 96.50 99 MET A CA 1
ATOM 759 C C . MET A 1 99 ? -11.028 2.469 -1.692 1.00 96.50 99 MET A C 1
ATOM 761 O O . MET A 1 99 ? -9.843 2.179 -1.502 1.00 96.50 99 MET A O 1
ATOM 765 N N . SER A 1 100 ? -11.442 3.739 -1.721 1.00 95.88 100 SER A N 1
ATOM 766 C CA . SER A 1 100 ? -10.541 4.868 -1.475 1.00 95.88 100 SER A CA 1
ATOM 767 C C . SER A 1 100 ? -9.954 4.843 -0.057 1.00 95.88 100 SER A C 1
ATOM 769 O O . SER A 1 100 ? -8.748 5.032 0.114 1.00 95.88 100 SER A O 1
ATOM 771 N N . PHE A 1 101 ? -10.766 4.506 0.947 1.00 95.69 101 PHE A N 1
ATOM 772 C CA . PHE A 1 101 ? -10.339 4.397 2.340 1.00 95.69 101 PHE A CA 1
ATOM 773 C C . PHE A 1 101 ? -9.564 3.111 2.610 1.00 95.69 101 PHE A C 1
ATOM 775 O O . PHE A 1 101 ? -8.558 3.146 3.322 1.00 95.69 101 PHE A O 1
ATOM 782 N N . LEU A 1 102 ? -9.962 1.988 2.002 1.00 95.88 102 LEU A N 1
ATOM 783 C CA . LEU A 1 102 ? -9.225 0.730 2.146 1.00 95.88 102 LEU A CA 1
ATOM 784 C C . LEU A 1 102 ? -7.791 0.839 1.615 1.00 95.88 102 LEU A C 1
ATOM 786 O O . LEU A 1 102 ? -6.870 0.336 2.258 1.00 95.88 102 LEU A O 1
ATOM 790 N N . LYS A 1 103 ? -7.567 1.570 0.515 1.00 95.25 103 LYS A N 1
ATOM 791 C CA . LYS A 1 103 ? -6.216 1.865 0.003 1.00 95.25 103 LYS A CA 1
ATOM 792 C C . LYS A 1 103 ? -5.360 2.632 1.011 1.00 95.25 103 LYS A C 1
ATOM 794 O O . LYS A 1 103 ? -4.158 2.386 1.102 1.00 95.25 103 LYS A O 1
ATOM 799 N N . ILE A 1 104 ? -5.951 3.546 1.780 1.00 94.44 104 ILE A N 1
ATOM 800 C CA . ILE A 1 104 ? -5.216 4.264 2.825 1.00 94.44 104 ILE A CA 1
ATOM 801 C C . ILE A 1 104 ? -4.917 3.324 4.001 1.00 94.44 104 ILE A C 1
ATOM 803 O O . ILE A 1 104 ? -3.784 3.296 4.482 1.00 94.44 104 ILE A O 1
ATOM 807 N N . GLY A 1 105 ? -5.890 2.500 4.402 1.00 92.50 105 GLY A N 1
ATOM 808 C CA . GLY A 1 105 ? -5.712 1.469 5.425 1.00 92.50 105 GLY A CA 1
ATOM 809 C C . GLY A 1 105 ? -4.604 0.465 5.084 1.00 92.50 105 GLY A C 1
ATOM 810 O O . GLY A 1 105 ? -3.776 0.162 5.940 1.00 92.50 105 GLY A O 1
ATOM 811 N N . ASP A 1 106 ? -4.525 0.009 3.829 1.00 93.00 106 ASP A N 1
ATOM 812 C CA . ASP A 1 106 ? -3.455 -0.871 3.334 1.00 93.00 106 ASP A CA 1
ATOM 813 C C . ASP A 1 106 ? -2.069 -0.227 3.496 1.00 93.00 106 ASP A C 1
ATOM 815 O O . ASP A 1 106 ? -1.149 -0.817 4.073 1.00 93.00 106 ASP A O 1
ATOM 819 N N . ARG A 1 107 ? -1.930 1.041 3.086 1.00 91.94 107 ARG A N 1
ATOM 820 C CA . ARG A 1 107 ? -0.675 1.790 3.252 1.00 91.94 107 ARG A CA 1
ATOM 821 C C . ARG A 1 107 ? -0.319 2.017 4.716 1.00 91.94 107 ARG A C 1
ATOM 823 O O . ARG A 1 107 ? 0.850 1.862 5.078 1.00 91.94 107 ARG A O 1
ATOM 830 N N . ALA A 1 108 ? -1.300 2.344 5.553 1.00 90.75 108 ALA A N 1
ATOM 831 C CA . ALA A 1 108 ? -1.103 2.535 6.984 1.00 90.75 108 ALA A CA 1
ATOM 832 C C . ALA A 1 108 ? -0.637 1.236 7.663 1.00 90.75 108 ALA A C 1
ATOM 834 O O . ALA A 1 108 ? 0.375 1.238 8.367 1.00 90.75 108 ALA A O 1
ATOM 835 N N . ALA A 1 109 ? -1.308 0.112 7.397 1.00 89.25 109 ALA A N 1
ATOM 836 C CA . ALA A 1 109 ? -0.923 -1.192 7.928 1.00 89.25 109 ALA A CA 1
ATOM 837 C C . ALA A 1 109 ? 0.480 -1.609 7.446 1.00 89.25 109 ALA A C 1
ATOM 839 O O . ALA A 1 109 ? 1.316 -2.021 8.253 1.00 89.25 109 ALA A O 1
ATOM 840 N N . GLY A 1 110 ? 0.792 -1.429 6.157 1.00 87.75 110 GLY A N 1
ATOM 841 C CA . GLY A 1 110 ? 2.106 -1.756 5.593 1.00 87.75 110 GLY A CA 1
ATOM 842 C C . GLY A 1 110 ? 3.272 -0.981 6.226 1.00 87.75 110 GLY A C 1
ATOM 843 O O . GLY A 1 110 ? 4.379 -1.520 6.368 1.00 87.75 110 GLY A O 1
ATOM 844 N N . ALA A 1 111 ? 3.031 0.261 6.661 1.00 89.00 111 ALA A N 1
ATOM 845 C CA . ALA A 1 111 ? 4.027 1.090 7.337 1.00 89.00 111 ALA A CA 1
ATOM 846 C C . ALA A 1 111 ? 4.346 0.607 8.764 1.00 89.00 111 ALA A C 1
ATOM 848 O O . ALA A 1 111 ? 5.466 0.800 9.247 1.00 89.00 111 ALA A O 1
ATOM 849 N N . ILE A 1 112 ? 3.401 -0.060 9.434 1.00 87.94 112 ILE A N 1
ATOM 850 C CA . ILE A 1 112 ? 3.530 -0.429 10.844 1.00 87.94 112 ILE A CA 1
ATOM 851 C C . ILE A 1 112 ? 4.206 -1.798 10.992 1.00 87.94 112 ILE A C 1
ATOM 853 O O . ILE A 1 112 ? 3.746 -2.831 10.495 1.00 87.94 112 ILE A O 1
ATOM 857 N N . LYS A 1 113 ? 5.317 -1.815 11.735 1.00 85.81 113 LYS A N 1
ATOM 858 C CA . LYS A 1 113 ? 5.952 -3.048 12.213 1.00 85.81 113 LYS A CA 1
ATOM 859 C C . LYS A 1 113 ? 5.231 -3.526 13.467 1.00 85.81 113 LYS A C 1
ATOM 861 O O . LYS A 1 113 ? 5.271 -2.867 14.506 1.00 85.81 113 LYS A O 1
ATOM 866 N N . SER A 1 114 ? 4.560 -4.663 13.351 1.00 79.31 114 SER A N 1
ATOM 867 C CA . SER A 1 114 ? 3.707 -5.189 14.404 1.00 79.31 114 SER A CA 1
ATOM 868 C C . SER A 1 114 ? 4.534 -5.632 15.614 1.00 79.31 114 SER A C 1
ATOM 870 O O . SER A 1 114 ? 5.534 -6.348 15.483 1.00 79.31 114 SER A O 1
ATOM 872 N N . GLY A 1 115 ? 4.151 -5.163 16.802 1.00 75.00 115 GLY A N 1
ATOM 873 C CA . GLY A 1 115 ? 4.845 -5.467 18.058 1.00 75.00 115 GLY A CA 1
ATOM 874 C C . GLY A 1 115 ? 6.261 -4.891 18.166 1.00 75.00 115 GLY A C 1
ATOM 875 O O . GLY A 1 115 ? 7.029 -5.376 18.989 1.00 75.00 115 GLY A O 1
ATOM 876 N N . GLY A 1 116 ? 6.648 -3.939 17.306 1.00 67.62 116 GLY A N 1
ATOM 877 C CA . GLY A 1 116 ? 8.014 -3.397 17.264 1.00 67.62 116 GLY A CA 1
ATOM 878 C C . GLY A 1 116 ? 9.078 -4.383 16.756 1.00 67.62 116 GLY A C 1
ATOM 879 O O . GLY A 1 116 ? 10.269 -4.125 16.902 1.00 67.62 116 GLY A O 1
ATOM 880 N N . THR A 1 117 ? 8.665 -5.504 16.155 1.00 67.56 117 THR A N 1
ATOM 881 C CA . THR A 1 117 ? 9.549 -6.597 15.703 1.00 67.56 117 THR A CA 1
ATOM 882 C C . THR A 1 117 ? 9.539 -6.750 14.171 1.00 67.56 117 THR A C 1
ATOM 884 O O . THR A 1 117 ? 9.119 -5.848 13.447 1.00 67.56 117 THR A O 1
ATOM 887 N N . THR A 1 118 ? 10.036 -7.870 13.635 1.00 63.22 118 THR A N 1
ATOM 888 C CA . THR A 1 118 ? 10.161 -8.139 12.187 1.00 63.22 118 THR A CA 1
ATOM 889 C C . THR A 1 118 ? 8.832 -8.402 11.465 1.00 63.22 118 THR A C 1
ATOM 891 O O . THR A 1 118 ? 8.814 -8.447 10.235 1.00 63.22 118 THR A O 1
ATOM 894 N N . ARG A 1 119 ? 7.711 -8.562 12.184 1.00 79.94 119 ARG A N 1
ATOM 895 C CA . ARG A 1 119 ? 6.401 -8.882 11.593 1.00 79.94 119 ARG A CA 1
ATOM 896 C C . ARG A 1 119 ? 5.680 -7.625 11.086 1.00 79.94 119 ARG A C 1
ATOM 898 O O . ARG A 1 119 ? 5.730 -6.570 11.711 1.00 79.94 119 ARG A O 1
ATOM 905 N N . ARG A 1 120 ? 4.962 -7.734 9.965 1.00 82.00 120 ARG A N 1
ATOM 906 C CA . ARG A 1 120 ? 4.068 -6.675 9.458 1.00 82.00 120 ARG A CA 1
ATOM 907 C C . ARG A 1 120 ? 2.692 -6.740 10.119 1.00 82.00 120 ARG A C 1
ATOM 909 O O . ARG A 1 120 ? 2.252 -7.817 10.522 1.00 82.00 120 ARG A O 1
ATOM 916 N N . ALA A 1 121 ? 2.032 -5.591 10.244 1.00 86.75 121 ALA A N 1
ATOM 917 C CA . ALA A 1 121 ? 0.626 -5.555 10.624 1.00 86.75 121 ALA A CA 1
ATOM 918 C C . ALA A 1 121 ? -0.220 -6.354 9.622 1.00 86.75 121 ALA A C 1
ATOM 920 O O . ALA A 1 121 ? 0.098 -6.409 8.434 1.00 86.75 121 ALA A O 1
ATOM 921 N N . ALA A 1 122 ? -1.280 -6.986 10.116 1.00 85.75 122 ALA A N 1
ATOM 922 C CA . ALA A 1 122 ? -2.230 -7.719 9.296 1.00 85.75 122 ALA A CA 1
ATOM 923 C C . ALA A 1 122 ? -3.640 -7.268 9.669 1.00 85.75 122 ALA A C 1
ATOM 925 O O . ALA A 1 122 ? -4.002 -7.277 10.849 1.00 85.75 122 ALA A O 1
ATOM 926 N N . LYS A 1 123 ? -4.406 -6.887 8.648 1.00 91.44 123 LYS A N 1
ATOM 927 C CA . LYS A 1 123 ? -5.789 -6.443 8.762 1.00 91.44 123 LYS A CA 1
ATOM 928 C C . LYS A 1 123 ? -6.682 -7.335 7.914 1.00 91.44 123 LYS A C 1
ATOM 930 O O . LYS A 1 123 ? -6.380 -7.591 6.751 1.00 91.44 123 LYS A O 1
ATOM 935 N N . MET A 1 124 ? -7.792 -7.765 8.494 1.00 95.06 124 MET A N 1
ATOM 936 C CA . MET A 1 124 ? -8.911 -8.351 7.774 1.00 95.06 124 MET A CA 1
ATOM 937 C C . MET A 1 124 ? -9.985 -7.279 7.566 1.00 95.06 124 MET A C 1
ATOM 939 O O . MET A 1 124 ? -10.291 -6.490 8.465 1.00 95.06 124 MET A O 1
ATOM 943 N N . VAL A 1 125 ? -10.552 -7.249 6.367 1.00 96.31 125 VAL A N 1
ATOM 944 C CA . VAL A 1 125 ? -11.678 -6.388 6.005 1.00 96.31 125 VAL A CA 1
ATOM 945 C C . VAL A 1 125 ? -12.821 -7.298 5.585 1.00 96.31 125 VAL A C 1
ATOM 947 O O . VAL A 1 125 ? -12.597 -8.243 4.830 1.00 96.31 125 VAL A O 1
ATOM 950 N N . ILE A 1 126 ? -14.008 -7.034 6.120 1.00 96.38 126 ILE A N 1
ATOM 951 C CA . ILE A 1 126 ? -15.257 -7.716 5.778 1.00 96.38 126 ILE A CA 1
ATOM 952 C C . ILE A 1 126 ? -16.152 -6.694 5.080 1.00 96.38 126 ILE A C 1
ATOM 954 O O . ILE A 1 126 ? -16.209 -5.543 5.516 1.00 96.38 126 ILE A O 1
ATOM 958 N N . VAL A 1 127 ? -16.816 -7.128 4.014 1.00 97.69 127 VAL A N 1
ATOM 959 C CA . VAL A 1 127 ? -17.818 -6.365 3.269 1.00 97.69 127 VAL A CA 1
ATOM 960 C C . VAL A 1 127 ? -18.942 -7.334 2.913 1.00 97.69 127 VAL A C 1
ATOM 962 O O . VAL A 1 127 ? -18.670 -8.482 2.550 1.00 97.69 127 VAL A O 1
ATOM 965 N N . ASP A 1 128 ? -20.182 -6.889 3.058 1.00 97.88 128 ASP A N 1
ATOM 966 C CA . ASP A 1 128 ? -21.375 -7.665 2.747 1.00 97.88 128 ASP A CA 1
ATOM 967 C C . ASP A 1 128 ? -21.554 -7.717 1.227 1.00 97.88 128 ASP A C 1
ATOM 969 O O . ASP A 1 128 ? -21.200 -6.784 0.504 1.00 97.88 128 ASP A O 1
ATOM 973 N N . ALA A 1 129 ? -22.072 -8.838 0.725 1.00 98.12 129 ALA A N 1
ATOM 974 C CA . ALA A 1 129 ? -22.121 -9.112 -0.711 1.00 98.12 129 ALA A CA 1
ATOM 975 C C . ALA A 1 129 ? -23.075 -8.188 -1.496 1.00 98.12 129 ALA A C 1
ATOM 977 O O . ALA A 1 129 ? -23.041 -8.179 -2.721 1.00 98.12 129 ALA A O 1
ATOM 978 N N . ASP A 1 130 ? -23.935 -7.448 -0.800 1.00 97.81 130 ASP A N 1
ATOM 979 C CA . ASP A 1 130 ? -24.886 -6.477 -1.341 1.00 97.81 130 ASP A CA 1
ATOM 980 C C . ASP A 1 130 ? -24.379 -5.026 -1.278 1.00 97.81 130 ASP A C 1
ATOM 982 O O . ASP A 1 130 ? -25.084 -4.109 -1.703 1.00 97.81 130 ASP A O 1
ATOM 986 N N . HIS A 1 131 ? -23.159 -4.802 -0.782 1.00 98.25 131 HIS A N 1
ATOM 987 C CA . HIS A 1 131 ? -22.546 -3.480 -0.773 1.00 98.25 131 HIS A CA 1
ATOM 988 C C . HIS A 1 131 ? -22.320 -2.970 -2.213 1.00 98.25 131 HIS A C 1
ATOM 990 O O . HIS A 1 131 ? -21.846 -3.732 -3.056 1.00 98.25 131 HIS A O 1
ATOM 996 N N . PRO A 1 132 ? -22.577 -1.682 -2.514 1.00 97.75 132 PRO A N 1
ATOM 997 C CA . PRO A 1 132 ? -22.434 -1.131 -3.867 1.00 97.75 132 PRO A CA 1
ATOM 998 C C . PRO A 1 132 ? -21.035 -1.313 -4.480 1.00 97.75 132 PRO A C 1
ATOM 1000 O O . PRO A 1 132 ? -20.938 -1.615 -5.661 1.00 97.75 132 PRO A O 1
ATOM 1003 N N . ASP A 1 133 ? -19.972 -1.196 -3.677 1.00 97.88 133 ASP A N 1
ATOM 1004 C CA . ASP A 1 133 ? -18.570 -1.354 -4.125 1.00 97.88 133 ASP A CA 1
ATOM 1005 C C . ASP A 1 133 ? -18.036 -2.807 -4.006 1.00 97.88 133 ASP A C 1
ATOM 1007 O O . ASP A 1 133 ? -16.831 -3.027 -3.826 1.00 97.88 133 ASP A O 1
ATOM 1011 N N . ILE A 1 134 ? -18.914 -3.820 -3.958 1.00 98.00 134 ILE A N 1
ATOM 1012 C CA . ILE A 1 134 ? -18.497 -5.211 -3.709 1.00 98.00 134 ILE A CA 1
ATOM 1013 C C . ILE A 1 134 ? -17.622 -5.774 -4.835 1.00 98.00 134 ILE A C 1
ATOM 1015 O O . ILE A 1 134 ? -16.652 -6.478 -4.546 1.00 98.00 134 ILE A O 1
ATOM 1019 N N . GLU A 1 135 ? -17.927 -5.458 -6.097 1.00 97.56 135 GLU A N 1
ATOM 1020 C CA . GLU A 1 135 ? -17.177 -5.952 -7.259 1.00 97.56 135 GLU A CA 1
ATOM 1021 C C . GLU A 1 135 ? -15.736 -5.415 -7.239 1.00 97.56 135 GLU A C 1
ATOM 1023 O O . GLU A 1 135 ? -14.768 -6.174 -7.336 1.00 97.56 135 GLU A O 1
ATOM 1028 N N . GLU A 1 136 ? -15.563 -4.120 -6.969 1.00 97.19 136 GLU A N 1
ATOM 1029 C CA . GLU A 1 136 ? -14.245 -3.506 -6.826 1.00 97.19 136 GLU A CA 1
ATOM 1030 C C . GLU A 1 136 ? -13.468 -4.079 -5.634 1.00 97.19 136 GLU A C 1
ATOM 1032 O O . GLU A 1 136 ? -12.240 -4.212 -5.702 1.00 97.19 136 GLU A O 1
ATOM 1037 N N . PHE A 1 137 ? -14.158 -4.420 -4.541 1.00 97.62 137 PHE A N 1
ATOM 1038 C CA . PHE A 1 137 ? -13.541 -5.033 -3.368 1.00 97.62 137 PHE A CA 1
ATOM 1039 C C . PHE A 1 137 ? -13.004 -6.441 -3.659 1.00 97.62 137 PHE A C 1
ATOM 1041 O O . PHE A 1 137 ? -11.862 -6.738 -3.284 1.00 97.62 137 PHE A O 1
ATOM 1048 N N . ILE A 1 138 ? -13.780 -7.300 -4.334 1.00 97.50 138 ILE A N 1
ATOM 1049 C CA . ILE A 1 138 ? -13.354 -8.675 -4.651 1.00 97.50 138 ILE A CA 1
ATOM 1050 C C . ILE A 1 138 ? -12.220 -8.701 -5.683 1.00 97.50 138 ILE A C 1
ATOM 1052 O O . ILE A 1 138 ? -11.270 -9.475 -5.526 1.00 97.50 138 ILE A O 1
ATOM 1056 N N . ASP A 1 139 ? -12.252 -7.803 -6.670 1.00 97.44 139 ASP A N 1
ATOM 1057 C CA . ASP A 1 139 ? -11.244 -7.739 -7.732 1.00 97.44 139 ASP A CA 1
ATOM 1058 C C . ASP A 1 139 ? -9.944 -7.061 -7.282 1.00 97.44 139 ASP A C 1
ATOM 1060 O O . ASP A 1 139 ? -8.907 -7.160 -7.949 1.00 97.44 139 ASP A O 1
ATOM 1064 N N . TRP A 1 140 ? -9.948 -6.387 -6.127 1.00 96.62 140 TRP A N 1
ATOM 1065 C CA . TRP A 1 140 ? -8.837 -5.545 -5.691 1.00 96.62 140 TRP A CA 1
ATOM 1066 C C . TRP A 1 140 ? -7.491 -6.278 -5.642 1.00 96.62 140 TRP A C 1
ATOM 1068 O O . TRP A 1 140 ? -6.487 -5.764 -6.144 1.00 96.62 140 TRP A O 1
ATOM 1078 N N . LYS A 1 141 ? -7.456 -7.489 -5.071 1.00 94.69 141 LYS A N 1
ATOM 1079 C CA . LYS A 1 141 ? -6.209 -8.267 -4.955 1.00 94.69 141 LYS A CA 1
ATOM 1080 C C . LYS A 1 141 ? -5.671 -8.681 -6.320 1.00 94.69 141 LYS A C 1
ATOM 1082 O O . LYS A 1 141 ? -4.480 -8.511 -6.571 1.00 94.69 141 LYS A O 1
ATOM 1087 N N . VAL A 1 142 ? -6.546 -9.167 -7.198 1.00 96.94 142 VAL A N 1
ATOM 1088 C CA . VAL A 1 142 ? -6.174 -9.593 -8.554 1.00 96.94 142 VAL A CA 1
ATOM 1089 C C . VAL A 1 142 ? -5.621 -8.404 -9.345 1.00 96.94 142 VAL A C 1
ATOM 1091 O O . VAL A 1 142 ? -4.580 -8.514 -9.992 1.00 96.94 142 VAL A O 1
ATOM 1094 N N . ASN A 1 143 ? -6.251 -7.235 -9.222 1.00 96.19 143 ASN A N 1
ATOM 1095 C CA . ASN A 1 143 ? -5.798 -6.011 -9.879 1.00 96.19 143 ASN A CA 1
ATOM 1096 C C . ASN A 1 143 ? -4.416 -5.547 -9.378 1.00 96.19 143 ASN A C 1
ATOM 1098 O O . ASN A 1 143 ? -3.564 -5.151 -10.181 1.00 96.19 143 ASN A O 1
ATOM 1102 N N . GLU A 1 144 ? -4.138 -5.625 -8.071 1.00 95.19 144 GLU A N 1
ATOM 1103 C CA . GLU A 1 144 ? -2.800 -5.304 -7.553 1.00 95.19 144 GLU A CA 1
ATOM 1104 C C . GLU A 1 144 ? -1.743 -6.340 -7.985 1.00 95.19 144 GLU A C 1
ATOM 1106 O O . GLU A 1 144 ? -0.613 -5.955 -8.297 1.00 95.19 144 GLU A O 1
ATOM 1111 N N . GLU A 1 145 ? -2.085 -7.627 -8.101 1.00 96.25 145 GLU A N 1
ATOM 1112 C CA . GLU A 1 145 ? -1.180 -8.653 -8.643 1.00 96.25 145 GLU A CA 1
ATOM 1113 C C . GLU A 1 145 ? -0.822 -8.387 -10.113 1.00 96.25 145 GLU A C 1
ATOM 1115 O O . GLU A 1 145 ? 0.358 -8.401 -10.482 1.00 96.25 145 GLU A O 1
ATOM 1120 N N . GLN A 1 146 ? -1.814 -8.059 -10.946 1.00 97.19 146 GLN A N 1
ATOM 1121 C CA . GLN A 1 146 ? -1.602 -7.692 -12.351 1.00 97.19 146 GLN A CA 1
ATOM 1122 C C . GLN A 1 146 ? -0.718 -6.447 -12.492 1.00 97.19 146 GLN A C 1
ATOM 1124 O O . GLN A 1 146 ? 0.181 -6.390 -13.342 1.00 97.19 146 GLN A O 1
ATOM 1129 N N . LYS A 1 147 ? -0.927 -5.451 -11.628 1.00 96.31 147 LYS A N 1
ATOM 1130 C CA . LYS A 1 147 ? -0.099 -4.245 -11.568 1.00 96.31 147 LYS A CA 1
ATOM 1131 C C . LYS A 1 147 ? 1.344 -4.571 -11.195 1.00 96.31 147 LYS A C 1
ATOM 1133 O O . LYS A 1 147 ? 2.258 -4.076 -11.853 1.00 96.31 147 LYS A O 1
ATOM 1138 N N . VAL A 1 148 ? 1.577 -5.423 -10.193 1.00 96.19 148 VAL A N 1
ATOM 1139 C CA . VAL A 1 148 ? 2.933 -5.865 -9.826 1.00 96.19 148 VAL A CA 1
ATOM 1140 C C . VAL A 1 148 ? 3.587 -6.624 -10.981 1.00 96.19 148 VAL A C 1
ATOM 1142 O O . VAL A 1 148 ? 4.734 -6.330 -11.320 1.00 96.19 148 VAL A O 1
ATOM 1145 N N . ALA A 1 149 ? 2.867 -7.538 -11.635 1.00 96.75 149 ALA A N 1
ATOM 1146 C CA . ALA A 1 149 ? 3.377 -8.271 -12.792 1.00 96.75 149 ALA A CA 1
ATOM 1147 C C . ALA A 1 149 ? 3.795 -7.323 -13.930 1.00 96.75 149 ALA A C 1
ATOM 1149 O O . ALA A 1 149 ? 4.893 -7.456 -14.483 1.00 96.75 149 ALA A O 1
ATOM 1150 N N . SER A 1 150 ? 2.968 -6.316 -14.218 1.00 96.50 150 SER A N 1
ATOM 1151 C CA . SER A 1 150 ? 3.244 -5.289 -15.228 1.00 96.50 150 SER A CA 1
ATOM 1152 C C . SER A 1 150 ? 4.462 -4.438 -14.862 1.00 96.50 150 SER A C 1
ATOM 1154 O O . SER A 1 150 ? 5.352 -4.244 -15.690 1.00 96.50 150 SER A O 1
ATOM 1156 N N . LEU A 1 151 ? 4.560 -3.984 -13.607 1.00 96.31 151 LEU A N 1
ATOM 1157 C CA . LEU A 1 151 ? 5.681 -3.173 -13.121 1.00 96.31 151 LEU A CA 1
ATOM 1158 C C . LEU A 1 151 ? 7.005 -3.943 -13.132 1.00 96.31 151 LEU A C 1
ATOM 1160 O O . LEU A 1 151 ? 8.025 -3.407 -13.565 1.00 96.31 151 LEU A O 1
ATOM 1164 N N . VAL A 1 152 ? 7.007 -5.200 -12.681 1.00 97.06 152 VAL A N 1
ATOM 1165 C CA . VAL A 1 152 ? 8.213 -6.041 -12.671 1.00 97.06 152 VAL A CA 1
ATOM 1166 C C . VAL A 1 152 ? 8.670 -6.334 -14.098 1.00 97.06 152 VAL A C 1
ATOM 1168 O O . VAL A 1 152 ? 9.863 -6.235 -14.392 1.00 97.06 152 VAL A O 1
ATOM 1171 N N . THR A 1 153 ? 7.736 -6.661 -14.990 1.00 97.12 153 THR A N 1
ATOM 1172 C CA . THR A 1 153 ? 8.038 -6.936 -16.400 1.00 97.12 153 THR A CA 1
ATOM 1173 C C . THR A 1 153 ? 8.578 -5.688 -17.095 1.00 97.12 153 THR A C 1
ATOM 1175 O O . THR A 1 153 ? 9.668 -5.734 -17.666 1.00 97.12 153 THR A O 1
ATOM 1178 N N . GLY A 1 154 ? 7.885 -4.552 -16.966 1.00 96.75 154 GLY A N 1
ATOM 1179 C CA . GLY A 1 154 ? 8.321 -3.271 -17.520 1.00 96.75 154 GLY A CA 1
ATOM 1180 C C . GLY A 1 154 ? 9.686 -2.835 -16.983 1.00 96.75 154 GLY A C 1
ATOM 1181 O O . GLY A 1 154 ? 10.562 -2.470 -17.759 1.00 96.75 154 GLY A O 1
ATOM 1182 N N . SER A 1 155 ? 9.923 -2.967 -15.674 1.00 97.00 155 SER A N 1
ATOM 1183 C CA . SER A 1 155 ? 11.215 -2.644 -15.050 1.00 97.00 155 SER A CA 1
ATOM 1184 C C . SER A 1 155 ? 12.368 -3.481 -15.619 1.00 97.00 155 SER A C 1
ATOM 1186 O O . SER A 1 155 ? 13.430 -2.941 -15.934 1.00 97.00 155 SER A O 1
ATOM 1188 N N . LYS A 1 156 ? 12.159 -4.789 -15.833 1.00 97.75 156 LYS A N 1
ATOM 1189 C CA . LYS A 1 156 ? 13.164 -5.671 -16.453 1.00 97.75 156 LYS A CA 1
ATOM 1190 C C . LYS A 1 156 ? 13.457 -5.289 -17.905 1.00 97.75 156 LYS A C 1
ATOM 1192 O O . LYS A 1 156 ? 14.622 -5.292 -18.297 1.00 97.75 156 LYS A O 1
ATOM 1197 N N . ILE A 1 157 ? 12.427 -4.948 -18.683 1.00 97.81 157 ILE A N 1
ATOM 1198 C CA . ILE A 1 157 ? 12.568 -4.495 -20.076 1.00 97.81 157 ILE A CA 1
ATOM 1199 C C . ILE A 1 157 ? 13.356 -3.184 -20.129 1.00 97.81 157 ILE A C 1
ATOM 1201 O O . ILE A 1 157 ? 14.349 -3.098 -20.850 1.00 97.81 157 ILE A O 1
ATOM 1205 N N . VAL A 1 158 ? 12.965 -2.195 -19.318 1.00 98.00 158 VAL A N 1
ATOM 1206 C CA . VAL A 1 158 ? 13.668 -0.911 -19.218 1.00 98.00 158 VAL A CA 1
ATOM 1207 C C . VAL A 1 158 ? 15.130 -1.146 -18.846 1.00 98.00 158 VAL A C 1
ATOM 1209 O O . VAL A 1 158 ? 16.011 -0.701 -19.573 1.00 98.00 158 VAL A O 1
ATOM 1212 N N . LYS A 1 159 ? 15.412 -1.912 -17.784 1.00 97.56 159 LYS A N 1
ATOM 1213 C CA . LYS A 1 159 ? 16.786 -2.218 -17.359 1.00 97.56 159 LYS A CA 1
ATOM 1214 C C . LYS A 1 159 ? 17.618 -2.839 -18.487 1.00 97.56 159 LYS A C 1
ATOM 1216 O O . LYS A 1 159 ? 18.707 -2.347 -18.766 1.00 97.56 159 LYS A O 1
ATOM 1221 N N . LYS A 1 160 ? 17.092 -3.870 -19.159 1.00 98.19 160 LYS A N 1
ATOM 1222 C CA . LYS A 1 160 ? 17.766 -4.553 -20.275 1.00 98.19 160 LYS A CA 1
ATOM 1223 C C . LYS A 1 160 ? 18.183 -3.570 -21.373 1.00 98.19 160 LYS A C 1
ATOM 1225 O O . LYS A 1 160 ? 19.318 -3.618 -21.841 1.00 98.19 160 LYS A O 1
ATOM 1230 N N . HIS A 1 161 ? 17.269 -2.694 -21.787 1.00 98.31 161 HIS A N 1
ATOM 1231 C CA . HIS A 1 161 ? 17.531 -1.729 -22.856 1.00 98.31 161 HIS A CA 1
ATOM 1232 C C . HIS A 1 161 ? 18.497 -0.631 -22.429 1.00 98.31 161 HIS A C 1
ATOM 1234 O O . HIS A 1 161 ? 19.386 -0.279 -23.198 1.00 98.31 161 HIS A O 1
ATOM 1240 N N . LEU A 1 162 ? 18.379 -0.116 -21.203 1.00 97.81 162 LEU A N 1
ATOM 1241 C CA . LEU A 1 162 ? 19.306 0.902 -20.707 1.00 97.81 162 LEU A CA 1
ATOM 1242 C C . LEU A 1 162 ? 20.736 0.368 -20.588 1.00 97.81 162 LEU A C 1
ATOM 1244 O O . LEU A 1 162 ? 21.666 1.072 -20.966 1.00 97.81 162 LEU A O 1
ATOM 1248 N N . GLU A 1 163 ? 20.921 -0.879 -20.147 1.00 97.56 163 GLU A N 1
ATOM 1249 C CA . GLU A 1 163 ? 22.237 -1.530 -20.135 1.00 97.56 163 GLU A CA 1
ATOM 1250 C C . GLU A 1 163 ? 22.803 -1.715 -21.551 1.00 97.56 163 GLU A C 1
ATOM 1252 O O . GLU A 1 163 ? 23.998 -1.518 -21.769 1.00 97.56 163 GLU A O 1
ATOM 1257 N N . ALA A 1 164 ? 21.963 -2.077 -22.526 1.00 97.75 164 ALA A N 1
ATOM 1258 C CA . ALA A 1 164 ? 22.384 -2.221 -23.919 1.00 97.75 164 ALA A CA 1
ATOM 1259 C C . ALA A 1 164 ? 22.799 -0.875 -24.536 1.00 97.75 164 ALA A C 1
ATOM 1261 O O . ALA A 1 164 ? 23.848 -0.790 -25.173 1.00 97.75 164 ALA A O 1
ATOM 1262 N N . ILE A 1 165 ? 22.019 0.181 -24.290 1.00 97.69 165 ILE A N 1
ATOM 1263 C CA . ILE A 1 165 ? 22.326 1.549 -24.728 1.00 97.69 165 ILE A CA 1
ATOM 1264 C C . ILE A 1 165 ? 23.625 2.038 -24.076 1.00 97.69 165 ILE A C 1
ATOM 1266 O O . ILE A 1 165 ? 24.502 2.532 -24.779 1.00 97.69 165 ILE A O 1
ATOM 1270 N N . MET A 1 166 ? 23.782 1.841 -22.763 1.00 96.88 166 MET A N 1
ATOM 1271 C CA . MET A 1 166 ? 24.999 2.201 -22.028 1.00 96.88 166 MET A CA 1
ATOM 1272 C C . MET A 1 166 ? 26.237 1.522 -22.632 1.00 96.88 166 MET A C 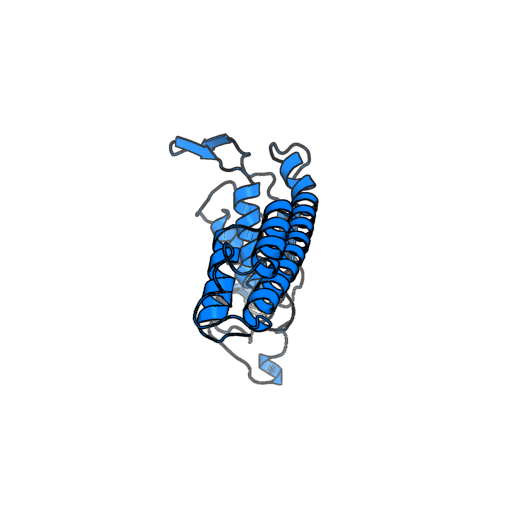1
ATOM 1274 O O . MET A 1 166 ? 27.217 2.184 -22.970 1.00 96.88 166 MET A O 1
ATOM 1278 N N . LYS A 1 167 ? 26.165 0.208 -22.876 1.00 96.31 167 LYS A N 1
ATOM 1279 C CA . LYS A 1 167 ? 27.246 -0.546 -23.532 1.00 96.31 167 LYS A CA 1
ATOM 1280 C C . LYS A 1 167 ? 27.542 -0.050 -24.945 1.00 96.31 167 LYS A C 1
ATOM 1282 O O . LYS A 1 167 ? 28.707 -0.007 -25.326 1.00 96.31 167 LYS A O 1
ATOM 1287 N N . ALA A 1 168 ? 26.520 0.318 -25.719 1.00 95.75 168 ALA A N 1
ATOM 1288 C CA . ALA A 1 168 ? 26.702 0.857 -27.066 1.00 95.75 168 ALA A CA 1
ATOM 1289 C C . ALA A 1 168 ? 27.408 2.224 -27.065 1.00 95.75 168 ALA A C 1
ATOM 1291 O O . ALA A 1 168 ? 28.126 2.529 -28.016 1.00 95.75 168 ALA A O 1
ATOM 1292 N N . CYS A 1 169 ? 27.227 3.024 -26.009 1.00 94.19 169 CYS A N 1
ATOM 1293 C CA . CYS A 1 169 ? 27.967 4.267 -25.808 1.00 94.19 169 CYS A CA 1
ATOM 1294 C C . CYS A 1 169 ? 29.424 4.019 -25.387 1.00 94.19 169 CYS A C 1
ATOM 1296 O O . CYS A 1 169 ? 30.316 4.666 -25.920 1.00 94.19 169 CYS A O 1
ATOM 1298 N N . ILE A 1 170 ? 29.677 3.092 -24.457 1.00 92.44 170 ILE A N 1
ATOM 1299 C CA . ILE A 1 170 ? 31.019 2.878 -23.875 1.00 92.44 170 ILE A CA 1
ATOM 1300 C C . ILE A 1 170 ? 31.946 2.095 -24.810 1.00 92.44 170 ILE A C 1
ATOM 1302 O O . ILE A 1 170 ? 33.126 2.408 -24.911 1.00 92.44 170 ILE A O 1
ATOM 1306 N N . ASN A 1 171 ? 31.428 1.084 -25.512 1.00 90.19 171 ASN A N 1
ATOM 1307 C CA . ASN A 1 171 ? 32.231 0.209 -26.376 1.00 90.19 171 ASN A CA 1
ATOM 1308 C C . ASN A 1 171 ? 32.396 0.769 -27.800 1.00 90.19 171 ASN A C 1
ATOM 1310 O O . ASN A 1 171 ? 32.554 0.009 -28.755 1.00 90.19 171 ASN A O 1
ATOM 1314 N N . CYS A 1 172 ? 32.276 2.082 -27.962 1.00 89.62 172 CYS A N 1
ATOM 1315 C CA . CYS A 1 172 ? 32.388 2.751 -29.245 1.00 89.62 172 CYS A CA 1
ATOM 1316 C C . CYS A 1 172 ? 33.815 3.280 -29.449 1.00 89.62 172 CYS A C 1
ATOM 1318 O O . CYS A 1 172 ? 34.390 3.904 -28.564 1.00 89.62 172 CYS A O 1
ATOM 1320 N N . GLU A 1 173 ? 34.373 3.049 -30.638 1.00 82.94 173 GLU A N 1
ATOM 1321 C CA . GLU A 1 173 ? 35.716 3.498 -31.044 1.00 82.94 173 GLU A CA 1
ATOM 1322 C C . GLU A 1 173 ? 35.669 4.850 -31.794 1.00 82.94 173 GLU A C 1
ATOM 1324 O O . GLU A 1 173 ? 36.388 5.069 -32.766 1.00 82.94 173 GLU A O 1
ATOM 1329 N N . GLY A 1 174 ? 34.758 5.744 -31.394 1.00 78.62 174 GLY A N 1
ATOM 1330 C CA . GLY A 1 174 ? 34.558 7.068 -31.995 1.00 78.62 174 GLY A CA 1
ATOM 1331 C C . GLY A 1 174 ? 35.362 8.170 -31.300 1.00 78.62 174 GLY A C 1
ATOM 1332 O O . GLY A 1 174 ? 35.780 8.024 -30.153 1.00 78.62 174 GLY A O 1
ATOM 1333 N N . ASN A 1 175 ? 35.562 9.299 -31.984 1.00 78.94 175 ASN A N 1
ATOM 1334 C CA . ASN A 1 175 ? 36.285 10.439 -31.422 1.00 78.94 175 ASN A CA 1
ATOM 1335 C C . ASN A 1 175 ? 35.335 11.362 -30.643 1.00 78.94 175 ASN A C 1
ATOM 1337 O O . ASN A 1 175 ? 34.255 11.707 -31.115 1.00 78.94 175 ASN A O 1
ATOM 1341 N N . GLY A 1 176 ? 35.762 11.828 -29.467 1.00 80.50 176 GLY A N 1
ATOM 1342 C CA . GLY A 1 176 ? 35.020 12.826 -28.693 1.00 80.50 176 GLY A CA 1
ATOM 1343 C C . GLY A 1 176 ? 33.589 12.389 -28.357 1.00 80.50 176 GLY A C 1
ATOM 1344 O O . GLY A 1 176 ? 33.385 11.374 -27.697 1.00 80.50 176 GLY A O 1
ATOM 1345 N N . ASP A 1 177 ? 32.602 13.172 -28.796 1.00 88.25 177 ASP A N 1
ATOM 1346 C CA . ASP A 1 177 ? 31.183 12.955 -28.482 1.00 88.25 177 ASP A CA 1
ATOM 1347 C C . ASP A 1 177 ? 30.454 12.006 -29.455 1.00 88.25 177 ASP A C 1
ATOM 1349 O O . ASP A 1 177 ? 29.284 11.682 -29.227 1.00 88.25 177 ASP A O 1
ATOM 1353 N N . ASP A 1 178 ? 31.126 11.518 -30.505 1.00 91.12 178 ASP A N 1
ATOM 1354 C CA . ASP A 1 178 ? 30.522 10.696 -31.567 1.00 91.12 178 ASP A CA 1
ATOM 1355 C C . ASP A 1 178 ? 29.850 9.424 -31.026 1.00 91.12 178 ASP A C 1
ATOM 1357 O O . ASP A 1 178 ? 28.838 8.954 -31.551 1.00 91.12 178 ASP A O 1
ATOM 1361 N N . CYS A 1 179 ? 30.374 8.878 -29.927 1.00 91.25 179 CYS A N 1
ATOM 1362 C CA . CYS A 1 179 ? 29.840 7.678 -29.290 1.00 91.25 179 CYS A CA 1
ATOM 1363 C C . CYS A 1 179 ? 28.473 7.870 -28.624 1.00 91.25 179 CYS A C 1
ATOM 1365 O O . CYS A 1 179 ? 27.761 6.884 -28.397 1.00 91.25 179 CYS A O 1
ATOM 1367 N N . PHE A 1 180 ? 28.078 9.117 -28.363 1.00 94.06 180 PHE A N 1
ATOM 1368 C CA . PHE A 1 180 ? 26.805 9.483 -27.742 1.00 94.06 180 PHE A CA 1
ATOM 1369 C C . PHE A 1 180 ? 25.791 10.041 -28.751 1.00 94.06 180 PHE A C 1
ATOM 1371 O O . PHE A 1 180 ? 24.640 10.279 -28.380 1.00 94.06 180 PHE A O 1
ATOM 1378 N N . ASP A 1 181 ? 26.184 10.221 -30.017 1.00 94.12 181 ASP A N 1
ATOM 1379 C CA . ASP A 1 181 ? 25.294 10.672 -31.085 1.00 94.12 181 ASP A CA 1
ATOM 1380 C C . ASP A 1 181 ? 24.723 9.472 -31.873 1.00 94.12 181 ASP A C 1
ATOM 1382 O O . ASP A 1 181 ? 25.454 8.791 -32.597 1.00 94.12 181 ASP A O 1
ATOM 1386 N N . PRO A 1 182 ? 23.405 9.196 -31.805 1.00 93.56 182 PRO A N 1
ATOM 1387 C CA . PRO A 1 182 ? 22.784 8.118 -32.573 1.00 93.56 182 PRO A CA 1
ATOM 1388 C C . PRO A 1 182 ? 22.731 8.367 -34.090 1.00 93.56 182 PRO A C 1
ATOM 1390 O O . PRO A 1 182 ? 22.338 7.468 -34.838 1.00 93.56 182 PRO A O 1
ATOM 1393 N N . ALA A 1 183 ? 23.069 9.561 -34.583 1.00 92.81 183 ALA A N 1
ATOM 1394 C CA . ALA A 1 183 ? 23.269 9.792 -36.011 1.00 92.81 183 ALA A CA 1
ATOM 1395 C C . ALA A 1 183 ? 24.577 9.155 -36.511 1.00 92.81 183 ALA A C 1
ATOM 1397 O O . ALA A 1 183 ? 24.601 8.658 -37.639 1.00 92.81 183 ALA A O 1
ATOM 1398 N N . VAL A 1 184 ? 25.607 9.112 -35.657 1.00 92.69 184 VAL A N 1
ATOM 1399 C CA . VAL A 1 184 ? 26.958 8.619 -35.968 1.00 92.69 184 VAL A CA 1
ATOM 1400 C C . VAL A 1 184 ? 27.146 7.180 -35.476 1.00 92.69 184 VAL A C 1
ATOM 1402 O O . VAL A 1 184 ? 27.501 6.289 -36.251 1.00 92.69 184 VAL A O 1
ATOM 1405 N N . ASN A 1 185 ? 26.823 6.906 -34.210 1.00 94.00 185 ASN A N 1
ATOM 1406 C CA . ASN A 1 185 ? 26.925 5.580 -33.612 1.00 94.00 185 ASN A CA 1
ATOM 1407 C C . ASN A 1 185 ? 25.729 4.696 -34.018 1.00 94.00 185 ASN A C 1
ATOM 1409 O O . ASN A 1 185 ? 24.636 4.738 -33.442 1.00 94.00 185 ASN A O 1
ATOM 1413 N N . THR A 1 186 ? 25.943 3.847 -35.026 1.00 94.19 186 T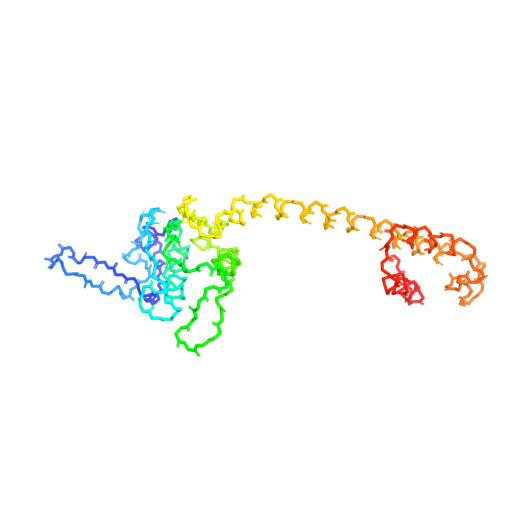HR A N 1
ATOM 1414 C CA . THR A 1 186 ? 24.910 2.939 -35.552 1.00 94.19 186 THR A CA 1
ATOM 1415 C C . THR A 1 186 ? 24.462 1.878 -34.544 1.00 94.19 186 THR A C 1
ATOM 1417 O O . THR A 1 186 ? 23.286 1.501 -34.551 1.00 94.19 186 THR A O 1
ATOM 1420 N N . ALA A 1 187 ? 25.352 1.432 -33.648 1.00 94.94 187 ALA A N 1
ATOM 1421 C CA . ALA A 1 187 ? 25.011 0.505 -32.572 1.00 94.94 187 ALA A CA 1
ATOM 1422 C C . ALA A 1 187 ? 24.069 1.179 -31.567 1.00 94.94 187 ALA A C 1
ATOM 1424 O O . ALA A 1 187 ? 22.999 0.644 -31.281 1.00 94.94 187 ALA A O 1
ATOM 1425 N N . LEU A 1 188 ? 24.392 2.401 -31.133 1.00 96.38 188 LEU A N 1
ATOM 1426 C CA . LEU A 1 188 ? 23.521 3.208 -30.277 1.00 96.38 188 LEU A CA 1
ATOM 1427 C C . LEU A 1 188 ? 22.152 3.441 -30.930 1.00 96.38 188 LEU A C 1
ATOM 1429 O O . LEU A 1 188 ? 21.116 3.207 -30.310 1.00 96.38 188 LEU A O 1
ATOM 1433 N N . LYS A 1 189 ? 22.123 3.817 -32.214 1.00 97.06 189 LYS A N 1
ATOM 1434 C CA . LYS A 1 189 ? 20.874 3.985 -32.976 1.00 97.06 189 LYS A CA 1
ATOM 1435 C C . LYS A 1 189 ? 20.016 2.719 -32.978 1.00 97.06 189 LYS A C 1
ATOM 1437 O O . LYS A 1 189 ? 18.789 2.810 -32.884 1.00 97.06 189 LYS A O 1
ATOM 1442 N N . ARG A 1 190 ? 20.644 1.547 -33.118 1.00 97.44 190 ARG A N 1
ATOM 1443 C CA . ARG A 1 190 ? 19.965 0.246 -33.100 1.00 97.44 190 ARG A CA 1
ATOM 1444 C C . ARG A 1 190 ? 19.351 -0.031 -31.731 1.00 97.44 190 ARG A C 1
ATOM 1446 O O . ARG A 1 190 ? 18.167 -0.358 -31.679 1.00 97.44 190 ARG A O 1
ATOM 1453 N N . GLU A 1 191 ? 20.111 0.154 -30.653 1.00 97.81 191 GLU A N 1
ATOM 1454 C CA . GLU A 1 191 ? 19.617 -0.089 -29.292 1.00 97.81 191 GLU A CA 1
ATOM 1455 C C . GLU A 1 191 ? 18.512 0.907 -28.896 1.00 97.81 191 GLU A C 1
ATOM 1457 O O . GLU A 1 191 ? 17.501 0.503 -28.328 1.00 97.81 191 GLU A O 1
ATOM 1462 N N . ILE A 1 192 ? 18.605 2.182 -29.299 1.00 97.94 192 ILE A N 1
ATOM 1463 C CA . ILE A 1 192 ? 17.522 3.164 -29.103 1.00 97.94 192 ILE A CA 1
ATOM 1464 C C . ILE A 1 192 ? 16.245 2.731 -29.828 1.00 97.94 192 ILE A C 1
ATOM 1466 O O . ILE A 1 192 ? 15.154 2.808 -29.264 1.00 97.94 192 ILE A O 1
ATOM 1470 N N . LYS A 1 193 ? 16.349 2.273 -31.083 1.00 97.94 193 LYS A N 1
ATOM 1471 C CA . LYS A 1 193 ? 15.183 1.781 -31.832 1.00 97.94 193 LYS A CA 1
ATOM 1472 C C . LYS A 1 193 ? 14.563 0.552 -31.167 1.00 97.94 193 LYS A C 1
ATOM 1474 O O . LYS A 1 193 ? 13.339 0.468 -31.106 1.00 97.94 193 LYS A O 1
ATOM 1479 N N . ALA A 1 194 ? 15.385 -0.372 -30.669 1.00 97.94 194 ALA A N 1
ATOM 1480 C CA . ALA A 1 194 ? 14.914 -1.544 -29.937 1.00 97.94 194 ALA A CA 1
ATOM 1481 C C . ALA A 1 194 ? 14.190 -1.145 -28.638 1.00 97.94 194 ALA A C 1
ATOM 1483 O O . ALA A 1 194 ? 13.089 -1.625 -28.385 1.00 97.94 194 ALA A O 1
ATOM 1484 N N . ALA A 1 195 ? 14.744 -0.197 -27.879 1.00 98.00 195 ALA A N 1
ATOM 1485 C CA . ALA A 1 195 ? 14.131 0.325 -26.663 1.00 98.00 195 ALA A CA 1
ATOM 1486 C C . ALA A 1 195 ? 12.780 1.008 -26.938 1.00 98.00 195 ALA A C 1
ATOM 1488 O O . ALA A 1 195 ? 11.794 0.731 -26.257 1.00 98.00 195 ALA A O 1
ATOM 1489 N N . LYS A 1 196 ? 12.702 1.852 -27.977 1.00 97.56 196 LYS A N 1
ATOM 1490 C CA . LYS A 1 196 ? 11.446 2.506 -28.383 1.00 97.56 196 LYS A CA 1
ATOM 1491 C C . LYS A 1 196 ? 10.392 1.502 -28.853 1.00 97.56 196 LYS A C 1
ATOM 1493 O O . LYS A 1 196 ? 9.214 1.691 -28.563 1.00 97.56 196 LYS A O 1
ATOM 1498 N N . LYS A 1 197 ? 10.802 0.434 -29.549 1.00 97.94 197 LYS A N 1
ATOM 1499 C CA . LYS A 1 197 ? 9.899 -0.648 -29.972 1.00 97.94 197 LYS A CA 1
ATOM 1500 C C . LYS A 1 197 ? 9.232 -1.330 -28.773 1.00 97.94 197 LYS A C 1
ATOM 1502 O O . LYS A 1 197 ? 8.051 -1.649 -28.853 1.00 97.94 197 LYS A O 1
ATOM 1507 N N . ASP A 1 198 ? 9.960 -1.475 -27.670 1.00 97.12 198 ASP A N 1
ATOM 1508 C CA . ASP A 1 198 ? 9.456 -2.060 -26.423 1.00 97.12 198 ASP A CA 1
ATOM 1509 C C . ASP A 1 198 ? 8.904 -0.997 -25.446 1.00 97.12 198 ASP A C 1
ATOM 1511 O O . ASP A 1 198 ? 8.826 -1.231 -24.240 1.00 97.12 198 ASP A O 1
ATOM 1515 N N . ALA A 1 199 ? 8.522 0.179 -25.960 1.00 96.69 199 ALA A N 1
ATOM 1516 C CA . ALA A 1 199 ? 7.898 1.277 -25.217 1.00 96.69 199 ALA A CA 1
ATOM 1517 C C . ALA A 1 199 ? 8.717 1.820 -24.027 1.00 96.69 199 ALA A C 1
ATOM 1519 O O . ALA A 1 199 ? 8.155 2.371 -23.077 1.00 96.69 199 ALA A O 1
ATOM 1520 N N . VAL A 1 200 ? 10.051 1.716 -24.073 1.00 97.62 200 VAL A N 1
ATOM 1521 C CA . VAL A 1 200 ? 10.914 2.373 -23.082 1.00 97.62 200 VAL A CA 1
ATOM 1522 C C . VAL A 1 200 ? 10.757 3.896 -23.211 1.00 97.62 200 VAL A C 1
ATOM 1524 O O . VAL A 1 200 ? 10.948 4.431 -24.308 1.00 97.62 200 VAL A O 1
ATOM 1527 N N . PRO A 1 201 ? 10.448 4.618 -22.115 1.00 96.75 201 PRO A N 1
ATOM 1528 C CA . PRO A 1 201 ? 10.277 6.066 -22.153 1.00 96.75 201 PRO A CA 1
ATOM 1529 C C . PRO A 1 201 ? 11.520 6.801 -22.669 1.00 96.75 201 PRO A C 1
ATOM 1531 O O . PRO A 1 201 ? 12.643 6.542 -22.228 1.00 96.75 201 PRO A O 1
ATOM 1534 N N . GLU A 1 202 ? 11.327 7.766 -23.574 1.00 96.19 202 GLU A N 1
ATOM 1535 C CA . GLU A 1 202 ? 12.446 8.468 -24.219 1.00 96.19 202 GLU A CA 1
ATOM 1536 C C . GLU A 1 202 ? 13.338 9.215 -23.222 1.00 96.19 202 GLU A C 1
ATOM 1538 O O . GLU A 1 202 ? 14.557 9.244 -23.375 1.00 96.19 202 GLU A O 1
ATOM 1543 N N . ASN A 1 203 ? 12.760 9.764 -22.153 1.00 97.25 203 ASN A N 1
ATOM 1544 C CA . ASN A 1 203 ? 13.520 10.432 -21.099 1.00 97.25 203 ASN A CA 1
ATOM 1545 C C . ASN A 1 203 ? 14.523 9.491 -20.405 1.00 97.25 203 ASN A C 1
ATOM 1547 O O . ASN A 1 203 ? 15.600 9.943 -20.024 1.00 97.25 203 ASN A O 1
ATOM 1551 N N . TYR A 1 204 ? 14.217 8.196 -20.266 1.00 97.06 204 TYR A N 1
ATOM 1552 C CA . TYR A 1 204 ? 15.152 7.215 -19.701 1.00 97.06 204 TYR A CA 1
ATOM 1553 C C . TYR A 1 204 ? 16.292 6.913 -20.683 1.00 97.06 204 TYR A C 1
ATOM 1555 O O . TYR A 1 204 ? 17.447 6.826 -20.266 1.00 97.06 204 TYR A O 1
ATOM 1563 N N . ILE A 1 205 ? 15.983 6.832 -21.982 1.00 97.56 205 ILE A N 1
ATOM 1564 C CA . ILE A 1 205 ? 16.971 6.653 -23.056 1.00 97.56 205 ILE A CA 1
ATOM 1565 C C . ILE A 1 205 ? 17.950 7.834 -23.094 1.00 97.56 205 ILE A C 1
ATOM 1567 O O . ILE A 1 205 ? 19.160 7.637 -23.025 1.00 97.56 205 ILE A O 1
ATOM 1571 N N . TYR A 1 206 ? 17.452 9.073 -23.145 1.00 96.56 206 TYR A N 1
ATOM 1572 C CA . TYR A 1 206 ? 18.327 10.250 -23.156 1.00 96.56 206 TYR A CA 1
ATOM 1573 C C . TYR A 1 206 ? 19.160 10.349 -21.877 1.00 96.56 206 TYR A C 1
ATOM 1575 O O . TYR A 1 206 ? 20.343 10.680 -21.932 1.00 96.56 206 TYR A O 1
ATOM 1583 N N . ARG A 1 207 ? 18.571 10.015 -20.722 1.00 97.12 207 ARG A N 1
ATOM 1584 C CA . ARG A 1 207 ? 19.273 10.049 -19.438 1.00 97.12 207 ARG A CA 1
ATOM 1585 C C . ARG A 1 207 ? 20.432 9.057 -19.378 1.00 97.12 207 ARG A C 1
ATOM 1587 O O . ARG A 1 207 ? 21.484 9.422 -18.865 1.00 97.12 207 ARG A O 1
ATOM 1594 N N . VAL A 1 208 ? 20.274 7.835 -19.895 1.00 97.12 208 VAL A N 1
ATOM 1595 C CA . VAL A 1 208 ? 21.371 6.853 -19.856 1.00 97.12 208 VAL A CA 1
ATOM 1596 C C . VAL A 1 208 ? 22.520 7.241 -20.792 1.00 97.12 208 VAL A C 1
ATOM 1598 O O . VAL A 1 208 ? 23.675 7.083 -20.416 1.00 97.12 208 VAL A O 1
ATOM 1601 N N . ILE A 1 209 ? 22.226 7.847 -21.947 1.00 96.62 209 ILE A N 1
ATOM 1602 C CA . ILE A 1 209 ? 23.252 8.383 -22.861 1.00 96.62 209 ILE A CA 1
ATOM 1603 C C . ILE A 1 209 ? 24.017 9.535 -22.194 1.00 96.62 209 ILE A C 1
ATOM 1605 O O . ILE A 1 209 ? 25.240 9.597 -22.268 1.00 96.62 209 ILE A O 1
ATOM 1609 N N . GLN A 1 210 ? 23.309 10.425 -21.491 1.00 95.88 210 GLN A N 1
ATOM 1610 C CA . GLN A 1 210 ? 23.935 11.501 -20.716 1.00 95.88 210 GLN A CA 1
ATOM 1611 C C . GLN A 1 210 ? 24.826 10.960 -19.591 1.00 95.88 210 GLN A C 1
ATOM 1613 O O . GLN A 1 210 ? 25.916 11.482 -19.377 1.00 95.88 210 GLN A O 1
ATOM 1618 N N . PHE A 1 211 ? 24.402 9.901 -18.899 1.00 95.94 211 PHE A N 1
ATOM 1619 C CA . PHE A 1 211 ? 25.247 9.236 -17.907 1.00 95.94 211 PHE A CA 1
ATOM 1620 C C . PHE A 1 211 ? 26.490 8.606 -18.537 1.00 95.94 211 PHE A C 1
ATOM 1622 O O . PHE A 1 211 ? 27.584 8.796 -18.011 1.00 95.94 211 PHE A O 1
ATOM 1629 N N . ALA A 1 212 ? 26.358 7.952 -19.691 1.00 94.19 212 ALA A N 1
ATOM 1630 C CA . ALA A 1 212 ? 27.509 7.436 -20.426 1.00 94.19 212 ALA A CA 1
ATOM 1631 C C . ALA A 1 212 ? 28.506 8.562 -20.766 1.00 94.19 212 ALA A C 1
ATOM 1633 O O . ALA A 1 212 ? 29.703 8.429 -20.528 1.00 94.19 212 ALA A O 1
ATOM 1634 N N . LYS A 1 213 ? 28.002 9.714 -21.232 1.00 93.56 213 LYS A N 1
ATOM 1635 C CA . LYS A 1 213 ? 28.811 10.906 -21.541 1.00 93.56 213 LYS A CA 1
ATOM 1636 C C . LYS A 1 213 ? 29.535 11.484 -20.322 1.00 93.56 213 LYS A C 1
ATOM 1638 O O . LYS A 1 213 ? 30.615 12.049 -20.451 1.00 93.56 213 LYS A O 1
ATOM 1643 N N . GLN A 1 214 ? 28.958 11.328 -19.135 1.00 93.75 214 GLN A N 1
ATOM 1644 C CA . GLN A 1 214 ? 29.568 11.729 -17.864 1.00 93.75 214 GLN A CA 1
ATOM 1645 C C . GLN A 1 214 ? 30.569 10.694 -17.316 1.00 93.75 214 GLN A C 1
ATOM 1647 O O . GLN A 1 214 ? 31.153 10.927 -16.260 1.00 93.75 214 GLN A O 1
ATOM 1652 N N . GLY A 1 215 ? 30.780 9.568 -18.009 1.00 89.94 215 GLY A N 1
ATOM 1653 C CA . GLY A 1 215 ? 31.735 8.526 -17.623 1.00 89.94 215 GLY A CA 1
ATOM 1654 C C . GLY A 1 215 ? 31.174 7.442 -16.698 1.00 89.94 215 GLY A C 1
ATOM 1655 O O . GLY A 1 215 ? 31.952 6.681 -16.125 1.00 89.94 215 GLY A O 1
ATOM 1656 N N . TYR A 1 216 ? 29.850 7.353 -16.532 1.00 90.88 216 TYR A N 1
ATOM 1657 C CA . TYR A 1 216 ? 29.222 6.233 -15.822 1.00 90.88 216 TYR A CA 1
ATOM 1658 C C . TYR A 1 216 ? 29.210 4.971 -16.695 1.00 90.88 216 TYR A C 1
ATOM 1660 O O . TYR A 1 216 ? 29.040 5.068 -17.911 1.00 90.88 216 TYR A O 1
ATOM 1668 N N . THR A 1 217 ? 29.352 3.800 -16.063 1.00 82.38 217 THR A N 1
ATOM 1669 C CA . THR A 1 217 ? 29.398 2.486 -16.726 1.00 82.38 217 THR A CA 1
ATOM 1670 C C . THR A 1 217 ? 28.365 1.495 -16.208 1.00 82.38 217 THR A C 1
ATOM 1672 O O . THR A 1 217 ? 27.930 1.627 -15.039 1.00 82.38 217 THR A O 1
#

Radius of gyration: 27.24 Å; chains: 1; bounding box: 61×30×79 Å

pLDDT: mean 92.56, std 5.9, range [63.22, 98.31]

Secondary structure (DSSP, 8-state):
--TTHHHHH----B--S-EEE-TTT--EEE-SBSSSS-----EEEEE--S-SSSTTSHHHHHHHHHHHHHHT-EEEEE-TTS--EEEEPTTSSEEEHHHHHHHHHHHHHHH-EETTTTEEP-EEEE--TTSTTHHHHHHHHHHHHHHHHHHHHHHHHHHHHHHHHHHHHHT---STTGGG-TTT-HHHHHHHHHHHHTT--HHHHHHHHHHHHTT--

Foldseek 3Di:
DLACCCVPPVDWDAFPFDWDQDPPPRDTGRDRIPRPDDDDDAEEEAEAAQDDDDCRHLVNVLSVLLSQQLQQHAYEYEPQNHAAFQPADPVGDTDNGPVVSVVVVVVSQQVGRGNPDPHTHHYHYHHDCPRPCNVVVVCVVVVVVVVVVVVVVLVVLLVVLLVQLLCQLQVDPDPDLQSLDCVRRVSNVVSVVVCVVVVRDVVSSNVSSVCSNVVHD